Protein AF-A0A9I9EH49-F1 (afdb_monomer)

pLDDT: mean 71.3, std 21.9, range [28.53, 97.5]

Structure (mmCIF, N/CA/C/O backbone):
data_AF-A0A9I9EH49-F1
#
_entry.id   AF-A0A9I9EH49-F1
#
loop_
_atom_site.group_PDB
_atom_site.id
_atom_site.type_sym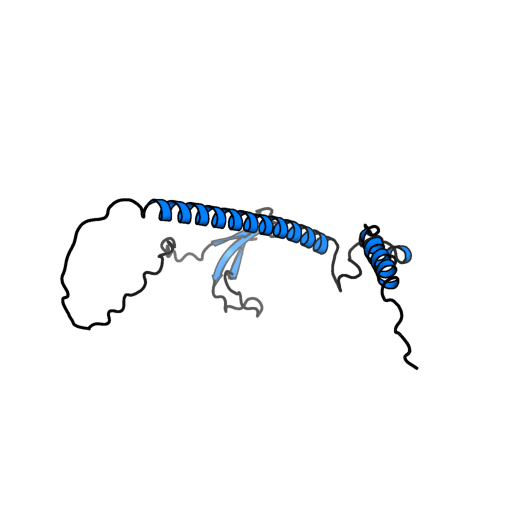bol
_atom_site.label_atom_id
_atom_site.label_alt_id
_atom_site.label_comp_id
_atom_site.label_asym_id
_atom_site.label_entity_id
_atom_site.label_seq_id
_atom_site.pdbx_PDB_ins_code
_atom_site.Cartn_x
_atom_site.Cartn_y
_atom_site.Cartn_z
_atom_site.occupancy
_atom_site.B_iso_or_equiv
_atom_site.auth_seq_id
_atom_site.auth_comp_id
_atom_site.auth_asym_id
_atom_site.auth_atom_id
_atom_site.pdbx_PDB_model_num
ATOM 1 N N . MET A 1 1 ? 16.191 67.786 21.081 1.00 45.12 1 MET A N 1
ATOM 2 C CA . MET A 1 1 ? 14.772 67.730 20.666 1.00 45.12 1 MET A CA 1
ATOM 3 C C . MET A 1 1 ? 14.429 66.271 20.402 1.00 45.12 1 MET A C 1
ATOM 5 O O . MET A 1 1 ? 15.203 65.641 19.691 1.00 45.12 1 MET A O 1
ATOM 9 N N . PRO A 1 2 ? 13.378 65.705 21.014 1.00 43.97 2 PRO A N 1
ATOM 10 C CA . PRO A 1 2 ? 13.025 64.303 20.822 1.00 43.97 2 PRO A CA 1
ATOM 11 C C . PRO A 1 2 ? 12.240 64.148 19.512 1.00 43.97 2 PRO A C 1
ATOM 13 O O . PRO A 1 2 ? 11.240 64.834 19.313 1.00 43.97 2 PRO A O 1
ATOM 16 N N . LEU A 1 3 ? 12.697 63.276 18.609 1.00 48.72 3 LEU A N 1
ATOM 17 C CA . LEU A 1 3 ? 11.922 62.866 17.435 1.00 48.72 3 LEU A CA 1
ATOM 18 C C . LEU A 1 3 ? 11.067 61.655 17.817 1.00 48.72 3 LEU A C 1
ATOM 20 O O . LEU A 1 3 ? 11.583 60.599 18.176 1.00 48.72 3 LEU A O 1
ATOM 24 N N . HIS A 1 4 ? 9.755 61.851 17.778 1.00 56.28 4 HIS A N 1
ATOM 25 C CA . HIS A 1 4 ? 8.736 60.843 18.043 1.00 56.28 4 HIS A CA 1
ATOM 26 C C . HIS A 1 4 ? 8.703 59.807 16.899 1.00 56.28 4 HIS A C 1
ATOM 28 O O . HIS A 1 4 ? 8.757 60.217 15.736 1.00 56.28 4 HIS A O 1
ATOM 34 N N . PRO A 1 5 ? 8.591 58.492 17.166 1.00 54.59 5 PRO A N 1
ATOM 35 C CA . PRO A 1 5 ? 8.394 57.510 16.102 1.00 54.59 5 PRO A CA 1
ATOM 36 C C . PRO A 1 5 ? 6.966 57.605 15.515 1.00 54.59 5 PRO A C 1
ATOM 38 O O . PRO A 1 5 ? 6.038 58.002 16.235 1.00 54.59 5 PRO A O 1
ATOM 41 N N . PRO A 1 6 ? 6.779 57.277 14.219 1.00 59.81 6 PRO A N 1
ATOM 42 C CA . PRO A 1 6 ? 5.497 57.397 13.524 1.00 59.81 6 PRO A CA 1
ATOM 43 C C . PRO A 1 6 ? 4.496 56.294 13.933 1.00 59.81 6 PRO A C 1
ATOM 45 O O . PRO A 1 6 ? 4.901 55.244 14.437 1.00 59.81 6 PRO A O 1
ATOM 48 N N . PRO A 1 7 ? 3.180 56.519 13.734 1.00 54.34 7 PRO A N 1
ATOM 49 C CA . PRO A 1 7 ? 2.128 55.629 14.213 1.00 54.34 7 PRO A CA 1
ATOM 50 C C . PRO A 1 7 ? 2.008 54.366 13.347 1.00 54.34 7 PRO A C 1
ATOM 52 O O . PRO A 1 7 ? 1.740 54.422 12.152 1.00 54.34 7 PRO A O 1
ATOM 55 N N . ILE A 1 8 ? 2.135 53.212 13.998 1.00 53.69 8 ILE A N 1
ATOM 56 C CA . ILE A 1 8 ? 2.223 51.855 13.423 1.00 53.69 8 ILE A CA 1
ATOM 57 C C . ILE A 1 8 ? 0.867 51.293 12.941 1.00 53.69 8 ILE A C 1
ATOM 59 O O . ILE A 1 8 ? 0.703 50.087 12.788 1.00 53.69 8 ILE A O 1
ATOM 63 N N . HIS A 1 9 ? -0.145 52.141 12.745 1.00 52.34 9 HIS A N 1
ATOM 64 C CA . HIS A 1 9 ? -1.536 51.683 12.644 1.00 52.34 9 HIS A CA 1
ATOM 65 C C . HIS A 1 9 ? -2.101 51.628 11.215 1.00 52.34 9 HIS A C 1
ATOM 67 O O . HIS A 1 9 ? -3.176 51.068 11.021 1.00 52.34 9 HIS A O 1
ATOM 73 N N . HIS A 1 10 ? -1.395 52.177 10.218 1.00 50.44 10 HIS A N 1
ATOM 74 C CA . HIS A 1 10 ? -1.854 52.179 8.819 1.00 50.44 10 HIS A CA 1
ATOM 75 C C . HIS A 1 10 ? -1.265 51.020 7.992 1.00 50.44 10 HIS A C 1
ATOM 77 O O . HIS A 1 10 ? -1.939 50.471 7.121 1.00 50.44 10 HIS A O 1
ATOM 83 N N . ASP A 1 11 ? -0.045 50.577 8.314 1.00 47.28 11 ASP A N 1
ATOM 84 C CA . ASP A 1 11 ? 0.619 49.476 7.600 1.00 47.28 11 ASP A CA 1
ATOM 85 C C . ASP A 1 11 ? -0.018 48.111 7.892 1.00 47.28 11 ASP A C 1
ATOM 87 O O . ASP A 1 11 ? 0.024 47.209 7.055 1.00 47.28 11 ASP A O 1
ATOM 91 N N . PHE A 1 12 ? -0.669 47.967 9.051 1.00 47.59 12 PHE A N 1
ATOM 92 C CA . PHE A 1 12 ? -1.343 46.724 9.422 1.00 47.59 12 PHE A CA 1
ATOM 93 C C . PHE A 1 12 ? -2.581 46.459 8.554 1.00 47.59 12 PHE A C 1
ATOM 95 O O . PHE A 1 12 ? -2.840 45.315 8.189 1.00 47.59 12 PHE A O 1
ATOM 102 N N . CYS A 1 13 ? -3.309 47.509 8.157 1.00 46.97 13 CYS A N 1
ATOM 103 C CA . CYS A 1 13 ? -4.463 47.368 7.268 1.00 46.97 13 CYS A CA 1
ATOM 104 C C . CYS A 1 13 ? -4.034 47.014 5.839 1.00 46.97 13 CYS A C 1
ATOM 106 O O . CYS A 1 13 ? -4.604 46.102 5.253 1.00 46.97 13 CYS A O 1
ATOM 108 N N . ILE A 1 14 ? -2.973 47.639 5.308 1.00 46.84 14 ILE A N 1
ATOM 109 C CA . ILE A 1 14 ? -2.453 47.302 3.969 1.00 46.84 14 ILE A CA 1
ATOM 110 C C . ILE A 1 14 ? -1.912 45.865 3.933 1.00 46.84 14 ILE A C 1
ATOM 112 O O . ILE A 1 14 ? -2.064 45.167 2.929 1.00 46.84 14 ILE A O 1
ATOM 116 N N . LEU A 1 15 ? -1.304 45.390 5.027 1.00 47.56 15 LEU A N 1
ATOM 117 C CA . LEU A 1 15 ? -0.842 44.008 5.120 1.00 47.56 15 LEU A CA 1
ATOM 118 C C . LEU A 1 15 ? -2.009 43.020 5.248 1.00 47.56 15 LEU A C 1
ATOM 120 O O . LEU A 1 15 ? -1.977 41.977 4.600 1.00 47.56 15 LEU A O 1
ATOM 124 N N . ASN A 1 16 ? -3.051 43.355 6.011 1.00 45.16 16 ASN A N 1
ATOM 125 C CA . ASN A 1 16 ? -4.236 42.507 6.135 1.00 45.16 16 ASN A CA 1
ATOM 126 C C . ASN A 1 16 ? -5.045 42.434 4.837 1.00 45.16 16 ASN A C 1
ATOM 128 O O . ASN A 1 16 ? -5.441 41.336 4.462 1.00 45.16 16 ASN A O 1
ATOM 132 N N . ASP A 1 17 ? -5.197 43.533 4.095 1.00 41.97 17 ASP A N 1
ATOM 133 C CA . ASP A 1 17 ? -5.848 43.503 2.780 1.00 41.97 17 ASP A CA 1
ATOM 134 C C . ASP A 1 17 ? -5.038 42.659 1.787 1.00 41.97 17 ASP A C 1
ATOM 136 O O . ASP A 1 17 ? -5.595 41.902 1.000 1.00 41.97 17 ASP A O 1
ATOM 140 N N . ARG A 1 18 ? -3.702 42.688 1.869 1.00 43.78 18 ARG A N 1
ATOM 141 C CA . ARG A 1 18 ? -2.823 41.860 1.029 1.00 43.78 18 ARG A CA 1
ATOM 142 C C . ARG A 1 18 ? -2.814 40.377 1.436 1.00 43.78 18 ARG A C 1
ATOM 144 O O . ARG A 1 18 ? -2.578 39.523 0.583 1.00 43.78 18 ARG A O 1
ATOM 151 N N . ILE A 1 19 ? -3.079 40.065 2.706 1.00 46.19 19 ILE A N 1
ATOM 152 C CA . ILE A 1 19 ? -3.196 38.692 3.227 1.00 46.19 19 ILE A CA 1
ATOM 153 C C . ILE A 1 19 ? -4.588 38.108 2.936 1.00 46.19 19 ILE A C 1
ATOM 155 O O . ILE A 1 19 ? -4.682 36.943 2.550 1.00 46.19 19 ILE A O 1
ATOM 159 N N . GLU A 1 20 ? -5.653 38.906 3.025 1.00 42.06 20 GLU A N 1
ATOM 160 C CA . GLU A 1 20 ? -7.028 38.460 2.764 1.00 42.06 20 GLU A CA 1
ATOM 161 C C . GLU A 1 20 ? -7.372 38.441 1.264 1.00 42.06 20 GLU A C 1
ATOM 163 O O . GLU A 1 20 ? -8.038 37.512 0.803 1.00 42.06 20 GLU A O 1
ATOM 168 N N . GLN A 1 21 ? -6.798 39.333 0.444 1.00 38.34 21 GLN A N 1
ATOM 169 C CA . GLN A 1 21 ? -6.888 39.221 -1.021 1.00 38.34 21 GLN A CA 1
ATOM 170 C C . GLN A 1 21 ? -6.206 37.938 -1.537 1.00 38.34 21 GLN A C 1
ATOM 172 O O . GLN A 1 21 ? -6.605 37.392 -2.566 1.00 38.34 21 GLN A O 1
ATOM 177 N N . ASN A 1 22 ? -5.217 37.412 -0.801 1.00 40.72 22 ASN A N 1
ATOM 178 C CA . ASN A 1 22 ? -4.547 36.152 -1.128 1.00 40.72 22 ASN A CA 1
ATOM 179 C C . ASN A 1 22 ? -5.329 34.907 -0.664 1.00 40.72 22 ASN A C 1
ATOM 181 O O . ASN A 1 22 ? -5.021 33.796 -1.090 1.00 40.72 22 ASN A O 1
ATOM 185 N N . ARG A 1 23 ? -6.353 35.071 0.187 1.00 46.66 23 ARG A N 1
ATOM 186 C CA . ARG A 1 23 ? -7.262 33.984 0.588 1.00 46.66 23 ARG A CA 1
ATOM 187 C C . ARG A 1 23 ? -8.507 33.874 -0.288 1.00 46.66 23 ARG A C 1
ATOM 189 O O . ARG A 1 23 ? -9.109 32.805 -0.325 1.00 46.66 23 ARG A O 1
ATOM 196 N N . VAL A 1 24 ? -8.873 34.929 -1.021 1.00 41.62 24 VAL A N 1
ATOM 197 C CA . VAL A 1 24 ? -10.154 34.991 -1.755 1.00 41.62 24 VAL A CA 1
ATOM 198 C C . VAL A 1 24 ? -10.013 34.855 -3.282 1.00 41.62 24 VAL A C 1
ATOM 200 O O . VAL A 1 24 ? -11.013 34.715 -3.980 1.00 41.62 24 VAL A O 1
ATOM 203 N N . ALA A 1 25 ? -8.800 34.767 -3.836 1.00 45.16 25 ALA A N 1
ATOM 204 C CA . ALA A 1 25 ? -8.625 34.497 -5.267 1.00 45.16 25 ALA A CA 1
ATOM 205 C C . ALA A 1 25 ? -7.431 33.586 -5.573 1.00 45.16 25 ALA A C 1
ATOM 207 O O . ALA A 1 25 ? -6.446 33.998 -6.180 1.00 45.16 25 ALA A O 1
ATOM 208 N N . SER A 1 26 ? -7.532 32.309 -5.213 1.00 45.66 26 SER A N 1
ATOM 209 C CA . SER A 1 26 ? -6.886 31.275 -6.023 1.00 45.66 26 SER A CA 1
ATOM 210 C C . SER A 1 26 ? -7.465 29.901 -5.737 1.00 45.66 26 SER A C 1
ATOM 212 O O . SER A 1 26 ? -6.836 29.026 -5.156 1.00 45.66 26 SER A O 1
ATOM 214 N N . SER A 1 27 ? -8.637 29.656 -6.311 1.00 48.25 27 SER A N 1
ATOM 215 C CA . SER A 1 27 ? -8.864 28.377 -6.981 1.00 48.25 27 SER A CA 1
ATOM 216 C C . SER A 1 27 ? -7.995 28.285 -8.251 1.00 48.25 27 SER A C 1
ATOM 218 O O . SER A 1 27 ? -8.500 27.903 -9.305 1.00 48.25 27 SER A O 1
ATOM 220 N N . SER A 1 28 ? -6.716 28.689 -8.202 1.00 52.47 28 SER A N 1
ATOM 221 C CA . SER A 1 28 ? -5.783 28.406 -9.285 1.00 52.47 28 SER A CA 1
ATOM 222 C C . SER A 1 28 ? -5.489 26.926 -9.157 1.00 52.47 28 SER A C 1
ATOM 224 O O . SER A 1 28 ? -4.649 26.475 -8.381 1.00 52.47 28 SER A O 1
ATOM 226 N N . SER A 1 29 ? -6.295 26.121 -9.849 1.00 56.94 29 SER A N 1
ATOM 227 C CA . SER A 1 29 ? -5.935 24.731 -10.061 1.00 56.94 29 SER A CA 1
ATOM 228 C C . SER A 1 29 ? -4.488 24.737 -10.548 1.00 56.94 29 SER A C 1
ATOM 230 O O . SER A 1 29 ? -4.170 25.549 -11.407 1.00 56.94 29 SER A O 1
ATOM 232 N N . ILE A 1 30 ? -3.613 23.891 -10.001 1.00 61.44 30 ILE A N 1
ATOM 233 C CA . ILE A 1 30 ? -2.176 23.866 -10.349 1.00 61.44 30 ILE A CA 1
ATOM 234 C C . ILE A 1 30 ? -1.929 23.796 -11.876 1.00 61.44 30 ILE A C 1
ATOM 236 O O . ILE A 1 30 ? -0.869 24.169 -12.362 1.00 61.44 30 ILE A O 1
ATOM 240 N N . ILE A 1 31 ? -2.935 23.365 -12.637 1.00 63.41 31 ILE A N 1
ATOM 241 C CA . ILE A 1 31 ? -2.981 23.356 -14.104 1.00 63.41 31 ILE A CA 1
ATOM 242 C C . ILE A 1 31 ? -3.185 24.739 -14.774 1.00 63.41 31 ILE A C 1
ATOM 244 O O . ILE A 1 31 ? -3.092 24.821 -15.993 1.00 63.41 31 ILE A O 1
ATOM 248 N N . ASP A 1 32 ? -3.476 25.804 -14.022 1.00 68.94 32 ASP A N 1
ATOM 249 C CA . ASP A 1 32 ? -3.753 27.178 -14.490 1.00 68.94 32 ASP A CA 1
ATOM 250 C C . ASP A 1 32 ? -2.855 28.199 -13.767 1.00 68.94 32 ASP A C 1
ATOM 252 O O . ASP A 1 32 ? -3.272 29.279 -13.344 1.00 68.94 32 ASP A O 1
ATOM 256 N N . ASP A 1 33 ? -1.594 27.825 -13.552 1.00 78.25 33 ASP A N 1
ATOM 257 C CA . ASP A 1 33 ? -0.586 28.757 -13.065 1.00 78.25 33 ASP A CA 1
ATOM 258 C C . ASP A 1 33 ? -0.055 29.645 -14.206 1.00 78.25 33 ASP A C 1
ATOM 260 O O . ASP A 1 33 ? -0.222 29.377 -15.402 1.00 78.25 33 ASP A O 1
ATOM 264 N N . ALA A 1 34 ? 0.612 30.744 -13.844 1.00 78.44 34 ALA A N 1
ATOM 265 C CA . ALA A 1 34 ? 1.167 31.684 -14.820 1.00 78.44 34 ALA A CA 1
ATOM 266 C C . ALA A 1 34 ? 2.121 31.008 -15.825 1.00 78.44 34 ALA A C 1
ATOM 268 O O . ALA A 1 34 ? 2.249 31.465 -16.961 1.00 78.44 34 ALA A O 1
ATOM 269 N N . ILE A 1 35 ? 2.759 29.903 -15.424 1.00 71.38 35 ILE A N 1
ATOM 270 C CA . ILE A 1 35 ? 3.652 29.107 -16.266 1.00 71.38 35 ILE A CA 1
ATOM 271 C C . ILE A 1 35 ? 2.847 28.272 -17.277 1.00 71.38 35 ILE A C 1
ATOM 273 O O . ILE A 1 35 ? 3.210 28.229 -18.453 1.00 71.38 35 ILE A O 1
ATOM 277 N N . SER A 1 36 ? 1.724 27.676 -16.873 1.00 75.50 36 SER A N 1
ATOM 278 C CA . SER A 1 36 ? 0.820 26.896 -17.731 1.00 75.50 36 SER A CA 1
ATOM 279 C C . SER A 1 36 ? 0.170 27.753 -18.816 1.00 75.50 36 SER A C 1
ATOM 281 O O . SER A 1 36 ? -0.034 27.279 -19.932 1.00 75.50 36 SER A O 1
ATOM 283 N N . ARG A 1 37 ? -0.056 29.047 -18.555 1.00 78.38 37 ARG A N 1
ATOM 284 C CA . ARG A 1 37 ? -0.533 30.004 -19.572 1.00 78.38 37 ARG A CA 1
ATOM 285 C C . ARG A 1 37 ? 0.470 30.267 -20.699 1.00 78.38 37 ARG A C 1
ATOM 287 O O . ARG A 1 37 ? 0.057 30.644 -21.791 1.00 78.38 37 ARG A O 1
ATOM 294 N N . VAL A 1 38 ? 1.767 30.100 -20.435 1.00 77.12 38 VAL A N 1
ATOM 295 C CA . VAL A 1 38 ? 2.850 30.366 -21.398 1.00 77.12 38 VAL A CA 1
ATOM 296 C C . VAL A 1 38 ? 3.316 29.084 -22.086 1.00 77.12 38 VAL A C 1
ATOM 298 O O . VAL A 1 38 ? 3.544 29.085 -23.292 1.00 77.12 38 VAL A O 1
ATOM 301 N N . LEU A 1 39 ? 3.461 27.993 -21.329 1.00 74.56 39 LEU A N 1
ATOM 302 C CA . LEU A 1 39 ? 4.027 26.727 -21.812 1.00 74.56 39 LEU A CA 1
ATOM 303 C C . LEU A 1 39 ? 2.972 25.677 -22.175 1.00 74.56 39 LEU A C 1
ATOM 305 O O . LEU A 1 39 ? 3.313 24.630 -22.721 1.00 74.56 39 LEU A O 1
ATOM 309 N N . GLY A 1 40 ? 1.703 25.948 -21.877 1.00 70.12 40 GLY A N 1
ATOM 310 C CA . GLY A 1 40 ? 0.612 25.002 -22.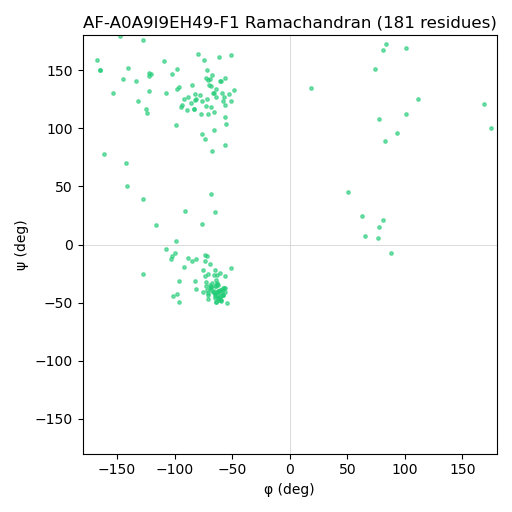044 1.00 70.12 40 GLY A CA 1
ATOM 311 C C . GLY A 1 40 ? 0.497 23.992 -20.892 1.00 70.12 40 GLY A C 1
ATOM 312 O O . GLY A 1 40 ? 1.398 23.870 -20.047 1.00 70.12 40 GLY A O 1
ATOM 313 N N . PRO A 1 41 ? -0.635 23.266 -20.846 1.00 69.38 41 PRO A N 1
ATOM 314 C CA . PRO A 1 41 ? -0.928 22.301 -19.794 1.00 69.38 41 PRO A CA 1
ATOM 315 C C . PRO A 1 41 ? 0.035 21.112 -19.857 1.00 69.38 41 PRO A C 1
ATOM 317 O O . PRO A 1 41 ? 0.234 20.507 -20.911 1.00 69.38 41 PRO A O 1
ATOM 320 N N . ASP A 1 42 ? 0.623 20.763 -18.714 1.00 67.19 42 ASP A N 1
ATOM 321 C CA . ASP A 1 42 ? 1.523 19.616 -18.595 1.00 67.19 42 ASP A CA 1
ATOM 322 C C . ASP A 1 42 ? 0.691 18.337 -18.396 1.00 67.19 42 ASP A C 1
ATOM 324 O O . ASP A 1 42 ? -0.055 18.213 -17.424 1.00 67.19 42 ASP A O 1
ATOM 328 N N . GLN A 1 43 ? 0.755 17.393 -19.339 1.00 69.38 43 GLN A N 1
ATOM 329 C CA . GLN A 1 43 ? -0.163 16.242 -19.350 1.00 69.38 43 GLN A CA 1
ATOM 330 C C . GLN A 1 43 ? 0.169 15.179 -18.297 1.00 69.38 43 GLN A C 1
ATOM 332 O O . GLN A 1 43 ? -0.699 14.391 -17.925 1.00 69.38 43 GLN A O 1
ATOM 337 N N . THR A 1 44 ? 1.410 15.130 -17.812 1.00 67.88 44 THR A N 1
ATOM 338 C CA . THR A 1 44 ? 1.874 14.013 -16.973 1.00 67.88 44 THR A CA 1
ATOM 339 C C . THR A 1 44 ? 2.499 14.440 -15.653 1.00 67.88 44 THR A C 1
ATOM 341 O O . THR A 1 44 ? 2.450 13.661 -14.699 1.00 67.88 44 THR A O 1
ATOM 344 N N . TYR A 1 45 ? 3.047 15.653 -15.555 1.00 76.88 45 TYR A N 1
ATOM 345 C CA . TYR A 1 45 ? 3.808 16.102 -14.388 1.00 76.88 45 TYR A CA 1
ATOM 346 C C . TYR A 1 45 ? 3.228 17.363 -13.755 1.00 76.88 45 TYR A C 1
ATOM 348 O O . TYR A 1 45 ? 2.658 18.218 -14.420 1.00 76.88 45 TYR A O 1
ATOM 356 N N . VAL A 1 46 ? 3.377 17.466 -12.438 1.00 74.62 46 VAL A N 1
ATOM 357 C CA . VAL A 1 46 ? 2.893 18.591 -11.641 1.00 74.62 46 VAL A CA 1
ATOM 358 C C . VAL A 1 46 ? 4.064 19.534 -11.403 1.00 74.62 46 VAL A C 1
ATOM 360 O O . VAL A 1 46 ? 4.941 19.253 -10.581 1.00 74.62 46 VAL A O 1
ATOM 363 N N . ARG A 1 47 ? 4.107 20.644 -12.150 1.00 74.75 47 ARG A N 1
ATOM 364 C CA . ARG A 1 47 ? 5.138 21.673 -11.961 1.00 74.75 47 ARG A CA 1
ATOM 365 C C . ARG A 1 47 ? 5.046 22.232 -10.532 1.00 74.75 47 ARG A C 1
ATOM 367 O O . ARG A 1 47 ? 3.960 22.392 -9.988 1.00 74.75 47 ARG A O 1
ATOM 374 N N . GLY A 1 48 ? 6.197 22.488 -9.907 1.00 74.25 48 GLY A N 1
ATOM 375 C CA . GLY A 1 48 ? 6.276 23.083 -8.564 1.00 74.25 48 GLY A CA 1
ATOM 376 C C . GLY A 1 48 ? 6.238 22.110 -7.376 1.00 74.25 48 GLY A C 1
ATOM 377 O O . GLY A 1 48 ? 6.513 22.542 -6.262 1.00 74.25 48 GLY A O 1
ATOM 378 N N . LEU A 1 49 ? 5.987 20.808 -7.582 1.00 74.62 49 LEU A N 1
ATOM 379 C CA . LEU A 1 49 ? 5.980 19.800 -6.501 1.00 74.62 49 LEU A CA 1
ATOM 380 C C . LEU A 1 49 ? 7.277 18.971 -6.377 1.00 74.62 49 LEU A C 1
ATOM 382 O O . LEU A 1 49 ? 7.359 18.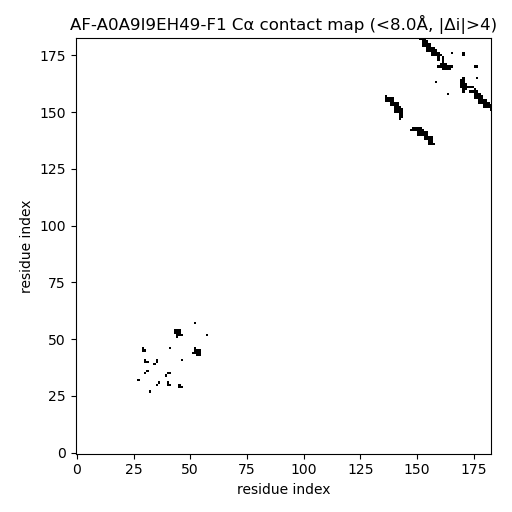073 -5.542 1.00 74.62 49 LEU A O 1
ATOM 386 N N . GLY A 1 50 ? 8.297 19.269 -7.186 1.00 75.88 50 GLY A N 1
ATOM 387 C CA . GLY A 1 50 ? 9.551 18.510 -7.256 1.00 75.88 50 GLY A CA 1
ATOM 388 C C . GLY A 1 50 ? 9.622 17.563 -8.460 1.00 75.88 50 GLY A C 1
ATOM 389 O O . GLY A 1 50 ? 8.648 17.356 -9.185 1.00 75.88 50 GLY A O 1
ATOM 390 N N . PHE A 1 51 ? 10.810 17.017 -8.723 1.00 77.38 51 PHE A N 1
ATOM 391 C CA . PHE A 1 51 ? 11.077 16.217 -9.923 1.00 77.38 51 PHE A CA 1
ATOM 392 C C . PHE A 1 51 ? 10.272 14.901 -9.918 1.00 77.38 51 PHE A C 1
ATOM 394 O O . PHE A 1 51 ? 10.290 14.159 -8.938 1.00 77.38 51 PHE A O 1
ATOM 401 N N . GLY A 1 52 ? 9.576 14.583 -11.018 1.00 74.56 52 GLY A N 1
ATOM 402 C CA . GLY A 1 52 ? 8.888 13.291 -11.197 1.00 74.56 52 GLY A CA 1
ATOM 403 C C . GLY A 1 52 ? 7.554 13.117 -10.449 1.00 74.56 52 GLY A C 1
ATOM 404 O O . GLY A 1 52 ? 7.058 11.987 -10.319 1.00 74.56 52 GLY A O 1
ATOM 405 N N . VAL A 1 53 ? 6.957 14.206 -9.952 1.00 79.81 53 VAL A N 1
ATOM 406 C CA . VAL A 1 53 ? 5.611 14.183 -9.359 1.00 79.81 53 VAL A CA 1
ATOM 407 C C . VAL A 1 53 ? 4.557 14.253 -10.462 1.00 79.81 53 VAL A C 1
ATOM 409 O O . VAL A 1 53 ? 4.567 15.166 -11.280 1.00 79.81 53 VAL A O 1
ATOM 412 N N . THR A 1 54 ? 3.645 13.281 -10.485 1.00 83.06 54 THR A N 1
ATOM 413 C CA . THR A 1 54 ? 2.563 13.178 -11.475 1.00 83.06 54 THR A CA 1
ATOM 414 C C . THR A 1 54 ? 1.205 13.482 -10.846 1.00 83.06 54 THR A C 1
ATOM 416 O O . THR A 1 54 ? 1.021 13.332 -9.636 1.00 83.06 54 THR A O 1
ATOM 419 N N . LEU A 1 55 ? 0.222 13.865 -11.667 1.00 76.44 55 LEU A N 1
ATOM 420 C CA . LEU A 1 55 ? -1.138 14.191 -11.208 1.00 76.44 55 LEU A CA 1
ATOM 421 C C . LEU A 1 55 ? -1.795 13.033 -10.437 1.00 76.44 55 LEU A C 1
ATOM 423 O O . LEU A 1 55 ? -2.454 13.254 -9.423 1.00 76.44 55 LEU A O 1
ATOM 427 N N . SER A 1 56 ? -1.561 11.789 -10.869 1.00 81.00 56 SER A N 1
ATOM 428 C CA . SER A 1 56 ? -2.071 10.585 -10.197 1.00 81.00 56 SER A CA 1
ATOM 429 C C . SER A 1 56 ? -1.522 10.432 -8.770 1.00 81.00 56 SER A C 1
ATOM 431 O O . SER A 1 56 ? -2.278 10.122 -7.842 1.00 81.00 56 SER A O 1
ATOM 433 N N . LYS A 1 57 ? -0.230 10.731 -8.559 1.00 84.00 57 LYS A N 1
ATOM 434 C CA . LYS A 1 57 ? 0.386 10.720 -7.222 1.00 84.00 57 LYS A CA 1
ATOM 435 C C . LYS A 1 57 ? -0.229 11.790 -6.319 1.00 84.00 57 LYS A C 1
ATOM 437 O O . LYS A 1 57 ? -0.545 11.498 -5.169 1.00 84.00 57 LYS A O 1
ATOM 442 N N . VAL A 1 58 ? -0.464 12.993 -6.849 1.00 80.69 58 VAL A N 1
ATOM 443 C CA . VAL A 1 58 ? -1.104 14.093 -6.105 1.00 80.69 58 VAL A CA 1
ATOM 444 C C . VAL A 1 58 ? -2.548 13.754 -5.741 1.00 80.69 58 VAL A C 1
ATOM 446 O O . VAL A 1 58 ? -2.930 13.894 -4.586 1.00 80.69 58 VAL A O 1
ATOM 449 N N . SER A 1 59 ? -3.336 13.234 -6.685 1.00 78.19 59 SER A N 1
ATOM 450 C CA . SER A 1 59 ? -4.720 12.809 -6.433 1.00 78.19 59 SER A CA 1
ATOM 451 C C . SER A 1 59 ? -4.798 11.729 -5.349 1.00 78.19 59 SER A C 1
ATOM 453 O O . SER A 1 59 ? -5.603 11.824 -4.421 1.00 78.19 59 SER A O 1
ATOM 455 N N . THR A 1 60 ? -3.892 10.748 -5.406 1.00 78.38 60 THR A N 1
ATOM 456 C CA . THR A 1 60 ? -3.773 9.704 -4.381 1.00 78.38 60 THR A CA 1
ATOM 457 C C . THR A 1 60 ? -3.409 10.288 -3.014 1.00 78.38 60 THR A C 1
ATOM 459 O O . THR A 1 60 ? -3.953 9.841 -2.005 1.00 78.38 60 THR A O 1
ATOM 462 N N . SER A 1 61 ? -2.511 11.278 -2.965 1.00 82.19 61 SER A N 1
ATOM 463 C CA . SER A 1 61 ? -2.140 11.971 -1.724 1.00 82.19 61 SER A CA 1
ATOM 464 C C . SER A 1 61 ? -3.325 12.733 -1.138 1.00 82.19 61 SER A C 1
ATOM 466 O O . SER A 1 61 ? -3.685 12.495 0.006 1.00 82.19 61 SER A O 1
ATOM 468 N N . ILE A 1 62 ? -4.021 13.534 -1.952 1.00 81.12 62 ILE A N 1
ATOM 469 C CA . ILE A 1 62 ? -5.217 14.282 -1.536 1.00 81.12 62 ILE A CA 1
ATOM 470 C C . ILE A 1 62 ? -6.283 13.339 -0.963 1.00 81.12 62 ILE A C 1
ATOM 472 O O . ILE A 1 62 ? -6.946 13.661 0.021 1.00 81.12 62 ILE A O 1
ATOM 476 N N . GLN A 1 63 ? -6.477 12.166 -1.573 1.00 82.50 63 GLN A N 1
ATOM 477 C CA . GLN A 1 63 ? -7.433 11.186 -1.064 1.00 82.50 63 GLN A CA 1
ATOM 478 C C . GLN A 1 63 ? -7.004 10.612 0.292 1.00 82.50 63 GLN A C 1
ATOM 480 O O . GLN A 1 63 ? -7.848 10.454 1.174 1.00 82.50 63 GLN A O 1
ATOM 485 N N . LYS A 1 64 ? -5.710 10.322 0.474 1.00 84.44 64 LYS A N 1
ATOM 486 C CA . LYS A 1 64 ? -5.161 9.886 1.764 1.00 84.44 64 LYS A CA 1
ATOM 487 C C . LYS A 1 64 ? -5.351 10.960 2.833 1.00 84.44 64 LYS A C 1
ATOM 489 O O . LYS A 1 64 ? -5.870 10.640 3.899 1.00 84.44 64 LYS A O 1
ATOM 494 N N . ASP A 1 65 ? -5.054 12.216 2.519 1.00 86.06 65 ASP A N 1
ATOM 495 C CA . ASP A 1 65 ? -5.210 13.339 3.448 1.00 86.06 65 ASP A CA 1
ATOM 496 C C . ASP A 1 65 ? -6.664 13.462 3.931 1.00 86.06 65 ASP A C 1
ATOM 498 O O . ASP A 1 65 ? -6.912 13.533 5.131 1.00 86.06 65 ASP A O 1
ATOM 502 N N . LYS A 1 66 ? -7.653 13.335 3.031 1.00 89.44 66 LYS A N 1
ATOM 503 C CA . LYS A 1 66 ? -9.083 13.311 3.409 1.00 89.44 66 LYS A CA 1
ATOM 504 C C . LYS A 1 66 ? -9.418 12.193 4.398 1.00 89.44 66 LYS A C 1
ATOM 506 O O . LYS A 1 66 ? -10.184 12.404 5.339 1.00 89.44 66 LYS A O 1
ATOM 511 N N . THR A 1 67 ? -8.884 10.991 4.173 1.00 91.00 67 THR A N 1
ATOM 512 C CA . THR A 1 67 ? -9.127 9.858 5.078 1.00 91.00 67 THR A CA 1
ATOM 513 C C . THR A 1 67 ? -8.464 10.062 6.436 1.00 91.00 67 THR A C 1
ATOM 515 O O . THR A 1 67 ? -9.070 9.730 7.452 1.00 91.00 67 THR A O 1
ATOM 518 N N . ILE A 1 68 ? -7.274 10.666 6.460 1.00 94.56 68 ILE A N 1
ATOM 519 C CA . ILE A 1 68 ? -6.548 11.004 7.685 1.00 94.56 68 ILE A CA 1
ATOM 520 C C . ILE A 1 68 ? -7.348 12.031 8.492 1.00 94.56 68 ILE A C 1
ATOM 522 O O . ILE A 1 68 ? -7.673 11.752 9.641 1.00 94.56 68 ILE A O 1
ATOM 526 N N . THR A 1 69 ? -7.814 13.118 7.870 1.00 90.69 69 THR A N 1
ATOM 527 C CA . THR A 1 69 ? -8.659 14.123 8.541 1.00 90.69 69 THR A CA 1
ATOM 528 C C . THR A 1 69 ? -9.948 13.521 9.115 1.00 90.69 69 THR A C 1
ATOM 530 O O . THR A 1 69 ? -10.397 13.894 10.199 1.00 90.69 69 THR A O 1
ATOM 533 N N . SER A 1 70 ? -10.565 12.557 8.419 1.00 92.44 70 SER A N 1
ATOM 534 C CA . SER A 1 70 ? -11.750 11.863 8.941 1.00 92.44 70 SER A CA 1
ATOM 535 C C . SER A 1 70 ? -11.437 10.971 10.146 1.00 92.44 70 SER A C 1
ATOM 537 O O . SER A 1 70 ? -12.288 10.835 11.028 1.00 92.44 70 SER A O 1
ATOM 539 N N . LEU A 1 71 ? -10.272 10.319 10.164 1.00 93.81 71 LEU A N 1
ATOM 540 C CA . LEU A 1 71 ? -9.837 9.482 11.282 1.00 93.81 71 LEU A CA 1
ATOM 541 C C . LEU A 1 71 ? -9.475 10.331 12.500 1.00 93.81 71 LEU A C 1
ATOM 543 O O . LEU A 1 71 ? -9.922 10.011 13.597 1.00 93.81 71 LEU A O 1
ATOM 547 N N . GLU A 1 72 ? -8.750 11.431 12.299 1.00 93.75 72 GLU A N 1
ATOM 548 C CA . GLU A 1 72 ? -8.404 12.398 13.347 1.00 93.75 72 GLU A CA 1
ATOM 549 C C . GLU A 1 72 ? -9.662 12.901 14.061 1.00 93.75 72 GLU A C 1
ATOM 551 O O . GLU A 1 72 ? -9.792 12.733 15.271 1.00 93.75 72 GLU A O 1
ATOM 556 N N . LYS A 1 73 ? -10.672 13.350 13.301 1.00 95.81 73 LYS A N 1
ATOM 557 C CA . LYS A 1 73 ? -11.963 13.773 13.865 1.00 95.81 73 LYS A CA 1
ATOM 558 C C . LYS A 1 73 ? -12.640 12.679 14.702 1.00 95.81 73 LYS A C 1
ATOM 560 O O . LYS A 1 73 ? -13.281 12.969 15.710 1.00 95.81 73 LYS A O 1
ATOM 565 N N . LYS A 1 74 ? -12.544 11.411 14.285 1.00 96.69 74 LYS A N 1
ATOM 566 C CA . LYS A 1 74 ? -13.127 10.290 15.039 1.00 96.69 74 LYS A CA 1
ATOM 567 C C . LYS A 1 74 ? -12.375 10.047 16.351 1.00 96.69 74 LYS A C 1
ATOM 569 O O . LYS A 1 74 ? -13.016 9.732 17.350 1.00 96.69 74 LYS A O 1
ATOM 574 N N . CYS A 1 75 ? -11.052 10.196 16.354 1.00 94.31 75 CYS A N 1
ATOM 575 C CA . CYS A 1 75 ? -10.239 10.115 17.565 1.00 94.31 75 CYS A CA 1
ATOM 576 C C . CYS A 1 75 ? -10.557 11.256 18.541 1.00 94.31 75 CYS A C 1
ATOM 578 O O . CYS A 1 75 ? -10.697 10.989 19.733 1.00 94.31 75 CYS A O 1
ATOM 580 N N . ASP A 1 76 ? -10.744 12.484 18.052 1.00 95.69 76 ASP A N 1
ATOM 581 C CA . ASP A 1 76 ? -11.125 13.632 18.889 1.00 95.69 76 ASP A CA 1
ATOM 582 C C . ASP A 1 76 ? -12.490 13.414 19.553 1.00 95.69 76 ASP A C 1
ATOM 584 O O . ASP A 1 76 ? -12.634 13.583 20.764 1.00 95.69 76 ASP A O 1
ATOM 588 N N . ASN A 1 77 ? -13.476 12.947 18.779 1.00 96.19 77 ASN A N 1
ATOM 589 C CA . ASN A 1 77 ? -14.803 12.620 19.302 1.00 96.19 77 ASN A CA 1
ATOM 590 C C . ASN A 1 77 ? -14.737 11.530 20.382 1.00 96.19 77 ASN A C 1
ATOM 592 O O . ASN A 1 77 ? -15.279 11.705 21.466 1.00 96.19 77 ASN A O 1
ATOM 596 N N . LEU A 1 78 ? -14.030 10.425 20.114 1.00 97.25 78 LEU A N 1
ATOM 597 C CA . LEU A 1 78 ? -13.873 9.346 21.095 1.00 97.25 78 LEU A CA 1
ATOM 598 C C . LEU A 1 78 ? -13.137 9.811 22.355 1.00 97.25 78 LEU A C 1
ATOM 600 O O . LEU A 1 78 ? -13.446 9.352 23.451 1.00 97.25 78 LEU A O 1
ATOM 604 N N . THR A 1 79 ? -12.168 10.713 22.210 1.00 96.56 79 THR A N 1
ATOM 605 C CA . THR A 1 79 ? -11.456 11.303 23.350 1.00 96.56 79 THR A CA 1
ATOM 606 C C . THR A 1 79 ? -12.419 12.112 24.220 1.00 96.56 79 THR A C 1
ATOM 608 O O . THR A 1 79 ? -12.426 11.934 25.437 1.00 96.56 79 THR A O 1
ATOM 611 N N . SER A 1 80 ? -13.293 12.912 23.599 1.00 97.31 80 SER A N 1
ATOM 612 C CA . SER A 1 80 ? -14.354 13.648 24.296 1.00 97.31 80 SER A CA 1
ATOM 613 C C . SER A 1 80 ? -15.314 12.714 25.043 1.00 97.31 80 SER A C 1
ATOM 615 O O . SER A 1 80 ? -15.569 12.932 26.226 1.00 97.31 80 SER A O 1
ATOM 617 N N . ASP A 1 81 ? -15.797 11.649 24.393 1.00 97.06 81 ASP A N 1
ATOM 618 C CA . ASP A 1 81 ? -16.714 10.673 25.005 1.00 97.06 81 ASP A CA 1
ATOM 619 C C . ASP A 1 81 ? -16.080 9.990 26.230 1.00 97.06 81 ASP A C 1
ATOM 621 O O . ASP A 1 81 ? -16.727 9.762 27.255 1.00 97.06 81 ASP A O 1
ATOM 625 N N . VAL A 1 82 ? -14.784 9.670 26.145 1.00 97.50 82 VAL A N 1
ATOM 626 C CA . VAL A 1 82 ? -14.031 9.074 27.254 1.00 97.50 82 VAL A CA 1
ATOM 627 C C . VAL A 1 82 ? -13.909 10.046 28.429 1.00 97.50 82 VAL A C 1
ATOM 629 O O . VAL A 1 82 ? -14.022 9.618 29.579 1.00 97.50 82 VAL A O 1
ATOM 632 N N . ASP A 1 83 ? -13.691 11.335 28.181 1.00 96.31 83 ASP A N 1
ATOM 633 C CA . ASP A 1 83 ? -13.588 12.333 29.247 1.00 96.31 83 ASP A CA 1
ATOM 634 C C . ASP A 1 83 ? -14.946 12.645 29.896 1.00 96.31 83 ASP A C 1
ATOM 636 O O . ASP A 1 83 ? -15.022 12.777 31.123 1.00 96.31 83 ASP A O 1
ATOM 640 N N . GLU A 1 84 ? -16.033 12.649 29.120 1.00 96.88 84 GLU A N 1
ATOM 641 C CA . GLU A 1 84 ? -17.396 12.719 29.656 1.00 96.88 84 GLU A CA 1
ATOM 642 C C . GLU A 1 84 ? -17.692 11.512 30.554 1.00 96.88 84 GLU A C 1
ATOM 644 O O . GLU A 1 84 ? -18.123 11.668 31.702 1.00 96.88 84 GLU A O 1
ATOM 649 N N . LEU A 1 85 ? -17.377 10.301 30.085 1.00 96.62 85 LEU A N 1
ATOM 650 C CA . LEU A 1 85 ? -17.597 9.082 30.856 1.00 96.62 85 LEU A CA 1
ATOM 651 C C . LEU A 1 85 ? -16.786 9.077 32.159 1.00 96.62 85 LEU A C 1
ATOM 653 O O . LEU A 1 85 ? -17.314 8.708 33.211 1.00 96.62 85 LEU A O 1
ATOM 657 N N . LYS A 1 86 ? -15.527 9.536 32.132 1.00 94.75 86 LYS A N 1
ATOM 658 C CA . LYS A 1 86 ? -14.718 9.716 33.352 1.00 94.75 86 LYS A CA 1
ATOM 659 C C . LYS A 1 86 ? -15.387 10.674 34.338 1.00 94.75 86 LYS A C 1
ATOM 661 O O . LYS A 1 86 ? -15.363 10.407 35.539 1.00 94.75 86 LYS A O 1
ATOM 666 N N . SER A 1 87 ? -15.988 11.762 33.854 1.00 94.94 87 SER A N 1
ATOM 667 C CA . SER A 1 87 ? -16.701 12.736 34.692 1.00 94.94 87 SER A CA 1
ATOM 668 C C . SER A 1 87 ? -17.939 12.127 35.363 1.00 94.94 87 SER A C 1
ATOM 670 O O . SER A 1 87 ? -18.138 12.284 36.573 1.00 94.94 87 SER A O 1
ATOM 672 N N . VAL A 1 88 ? -18.733 11.357 34.610 1.00 95.50 88 VAL A N 1
ATOM 673 C CA . VAL A 1 88 ? -19.895 10.624 35.144 1.00 95.50 88 VAL A CA 1
ATOM 674 C C . VAL A 1 88 ? -19.455 9.628 36.218 1.00 95.50 88 VAL A C 1
ATOM 676 O O . VAL A 1 88 ? -20.013 9.616 37.315 1.00 95.50 88 VAL A O 1
ATOM 679 N N . VAL A 1 89 ? -18.406 8.843 35.953 1.00 94.31 89 VAL A N 1
ATOM 680 C CA . VAL A 1 89 ? -17.852 7.885 36.924 1.00 94.31 89 VAL A CA 1
ATOM 681 C C . VAL A 1 89 ? -17.353 8.596 38.184 1.00 94.31 89 VAL A C 1
ATOM 683 O O . VAL A 1 89 ? -17.652 8.156 39.293 1.00 94.31 89 VAL A O 1
ATOM 686 N N . ALA A 1 90 ? -16.638 9.715 38.044 1.00 91.81 90 ALA A N 1
ATOM 687 C CA . ALA A 1 90 ? -16.152 10.490 39.182 1.00 91.81 90 ALA A CA 1
ATOM 688 C C . ALA A 1 90 ? -17.294 11.064 40.039 1.00 91.81 90 ALA A C 1
ATOM 690 O O . ALA A 1 90 ? -17.151 11.158 41.256 1.00 91.81 90 ALA A O 1
ATOM 691 N N . SER A 1 91 ? -18.420 11.428 39.424 1.00 89.06 91 SER A N 1
ATOM 692 C CA . SER A 1 91 ? -19.609 11.915 40.133 1.00 89.06 91 SER A CA 1
ATOM 693 C C . SER A 1 91 ? -20.303 10.788 40.906 1.00 89.06 91 SER A C 1
ATOM 695 O O . SER A 1 91 ? -20.533 10.919 42.103 1.00 89.06 91 SER A O 1
ATOM 697 N N . LEU A 1 92 ? -20.505 9.628 40.274 1.00 90.75 92 LEU A N 1
ATOM 698 C CA . LEU A 1 92 ? -21.104 8.454 40.923 1.00 90.75 92 LEU A CA 1
ATOM 699 C C . LEU A 1 92 ? -20.260 7.910 42.087 1.00 90.75 92 LEU A C 1
ATOM 701 O O . LEU A 1 92 ? -20.802 7.402 43.067 1.00 90.75 92 LEU A O 1
ATOM 705 N N . LEU A 1 93 ? -18.931 8.010 41.999 1.00 88.69 93 LEU A N 1
ATOM 706 C CA . LEU A 1 93 ? -18.037 7.628 43.095 1.00 88.69 93 LEU A CA 1
ATOM 707 C C . LEU A 1 93 ? -18.166 8.563 44.307 1.00 88.69 93 LEU A C 1
ATOM 709 O O . LEU A 1 93 ? -18.049 8.090 45.435 1.00 88.69 93 LEU A O 1
ATOM 713 N N . LYS A 1 94 ? -18.453 9.854 44.092 1.00 81.62 94 LYS A N 1
ATOM 714 C CA . LYS A 1 94 ? -18.673 10.834 45.172 1.00 81.62 94 LYS A CA 1
ATOM 715 C C . LYS A 1 94 ? -20.009 10.625 45.885 1.00 81.62 9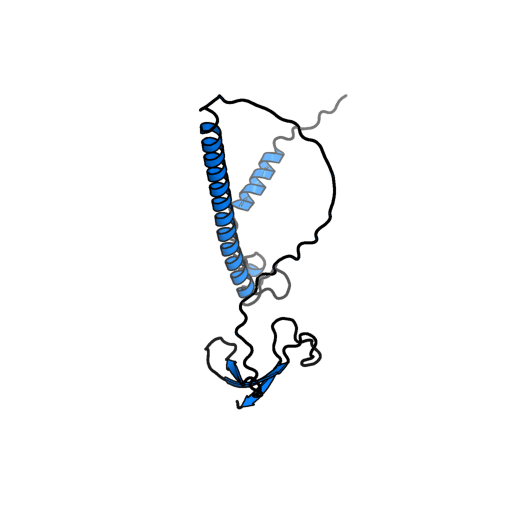4 LYS A C 1
ATOM 717 O O . LYS A 1 94 ? -20.084 10.816 47.095 1.00 81.62 94 LYS A O 1
ATOM 722 N N . ASP A 1 95 ? -21.030 10.158 45.172 1.00 71.25 95 ASP A N 1
ATOM 723 C CA . ASP A 1 95 ? -22.360 9.917 45.747 1.00 71.25 95 ASP A CA 1
ATOM 724 C C . ASP A 1 95 ? -22.415 8.673 46.660 1.00 71.25 95 ASP A C 1
ATOM 726 O O . ASP A 1 95 ? -23.349 8.516 47.446 1.00 71.25 95 ASP A O 1
ATOM 730 N N . LYS A 1 96 ? -21.396 7.800 46.617 1.00 66.31 96 LYS A N 1
ATOM 731 C CA . LYS A 1 96 ? -21.283 6.608 47.478 1.00 66.31 96 LYS A CA 1
ATOM 732 C C . LYS A 1 96 ? -20.584 6.876 48.827 1.00 66.31 96 LYS A C 1
ATOM 734 O O . LYS A 1 96 ? -20.671 6.043 49.725 1.00 66.31 96 LYS A O 1
ATOM 739 N N . GLU A 1 97 ? -19.952 8.035 49.020 1.00 56.44 97 GLU A N 1
ATOM 740 C CA . GLU A 1 97 ? -19.258 8.417 50.270 1.00 56.44 97 GLU A CA 1
ATOM 741 C C . GLU A 1 97 ? -20.172 9.177 51.257 1.00 56.44 97 GLU A C 1
ATOM 743 O O . GLU A 1 97 ? -19.727 10.013 52.041 1.00 56.44 97 GLU A O 1
ATOM 748 N N . LYS A 1 98 ? -21.486 8.922 51.226 1.00 51.09 98 LYS A N 1
ATOM 749 C CA . LYS A 1 98 ? -22.422 9.475 52.215 1.00 51.09 98 LYS A CA 1
ATOM 750 C C . LYS A 1 98 ? -23.510 8.488 52.629 1.00 51.09 98 LYS A C 1
ATOM 752 O O . LYS A 1 98 ? -24.682 8.834 52.651 1.00 51.09 98 LYS A O 1
ATOM 757 N N . THR A 1 99 ? -23.120 7.275 53.011 1.00 48.09 99 THR A N 1
ATOM 758 C CA . THR A 1 99 ? -23.909 6.443 53.937 1.00 48.09 99 THR A CA 1
ATOM 759 C C . THR A 1 99 ? -23.004 5.476 54.699 1.00 48.09 99 THR A C 1
ATOM 761 O O . THR A 1 99 ? -22.249 4.734 54.080 1.00 48.09 99 THR A O 1
ATOM 764 N N . SER A 1 100 ? -23.200 5.475 56.022 1.00 41.66 100 SER A N 1
ATOM 765 C CA . SER A 1 100 ? -22.691 4.595 57.086 1.00 41.66 100 SER A CA 1
ATOM 766 C C . SER A 1 100 ? -21.294 4.876 57.652 1.00 41.66 100 SER A C 1
ATOM 768 O O . SER A 1 100 ? -20.298 4.271 57.255 1.00 41.66 100 SER A O 1
ATOM 770 N N . ASP A 1 101 ? -21.294 5.728 58.677 1.00 48.31 101 ASP A N 1
ATOM 771 C CA . ASP A 1 101 ? -20.472 5.550 59.871 1.00 48.31 101 ASP A CA 1
ATOM 772 C C . ASP A 1 101 ? -20.838 4.239 60.613 1.00 48.31 101 ASP A C 1
ATOM 774 O O . ASP A 1 101 ? -21.931 3.695 60.439 1.00 48.31 101 ASP A O 1
ATOM 778 N N . ASP A 1 102 ? -19.905 3.809 61.472 1.00 47.59 102 ASP A N 1
ATOM 779 C CA . ASP A 1 102 ? -19.960 2.784 62.534 1.00 47.59 102 ASP A CA 1
ATOM 780 C C . ASP A 1 102 ? -19.540 1.332 62.206 1.00 47.59 102 ASP A C 1
ATOM 782 O O . ASP A 1 102 ? -20.344 0.484 61.828 1.00 47.59 102 ASP A O 1
ATOM 786 N N . ASN A 1 103 ? -18.270 0.993 62.495 1.00 43.50 103 ASN A N 1
ATOM 787 C CA . ASN A 1 103 ? -17.901 0.129 63.640 1.00 43.50 103 ASN A CA 1
ATOM 788 C C . ASN A 1 103 ? -16.387 -0.210 63.668 1.00 43.50 103 ASN A C 1
ATOM 790 O O . ASN A 1 103 ? -15.894 -1.088 62.968 1.00 43.50 103 ASN A O 1
ATOM 794 N N . SER A 1 104 ? -15.686 0.531 64.523 1.00 46.56 104 SER A N 1
ATOM 795 C CA . SER A 1 104 ? -14.586 0.176 65.433 1.00 46.56 104 SER A CA 1
ATOM 796 C C . SER A 1 104 ? -13.724 -1.103 65.290 1.00 46.56 104 SER A C 1
ATOM 798 O O . SER A 1 104 ? -14.194 -2.235 65.351 1.00 46.56 104 SER A O 1
ATOM 800 N N . ASN A 1 105 ? -12.416 -0.830 65.435 1.00 45.19 105 ASN A N 1
ATOM 801 C CA . ASN A 1 105 ? -11.419 -1.483 66.303 1.00 45.19 105 ASN A CA 1
ATOM 802 C C . ASN A 1 105 ? -10.419 -2.528 65.752 1.00 45.19 105 ASN A C 1
ATOM 804 O O . ASN A 1 105 ? -10.713 -3.700 65.566 1.00 45.19 105 ASN A O 1
ATOM 808 N N . HIS A 1 106 ? -9.153 -2.079 65.778 1.00 44.59 106 HIS A N 1
ATOM 809 C CA . HIS A 1 106 ? -8.078 -2.638 66.617 1.00 44.59 106 HIS A CA 1
ATOM 810 C C . HIS A 1 106 ? -7.414 -3.954 66.172 1.00 44.59 106 HIS A C 1
ATOM 812 O O . HIS A 1 106 ? -7.931 -5.040 66.401 1.00 44.59 106 HIS A O 1
ATOM 818 N N . LEU A 1 107 ? -6.163 -3.864 65.703 1.00 38.59 107 LEU A N 1
ATOM 819 C CA . LEU A 1 107 ? -4.983 -4.313 66.464 1.00 38.59 107 LEU A CA 1
ATOM 820 C C . LEU A 1 107 ? -3.742 -4.340 65.557 1.00 38.59 107 LEU A C 1
ATOM 822 O O . LEU A 1 107 ? -3.654 -5.076 64.578 1.00 38.59 107 LEU A O 1
ATOM 826 N N . VAL A 1 108 ? -2.737 -3.571 65.963 1.00 43.28 108 VAL A N 1
ATOM 827 C CA . VAL A 1 108 ? -1.351 -3.671 65.504 1.00 43.28 108 VAL A CA 1
ATOM 828 C C . VAL A 1 108 ? -0.817 -5.081 65.781 1.00 43.28 108 VAL A C 1
ATOM 830 O O . VAL A 1 108 ? -0.735 -5.483 66.941 1.00 43.28 108 VAL A O 1
ATOM 833 N N . LYS A 1 109 ? -0.339 -5.795 64.756 1.00 38.12 109 LYS A N 1
ATOM 834 C CA . LYS A 1 109 ? 0.700 -6.821 64.936 1.00 38.12 109 LYS A CA 1
ATOM 835 C C . LYS A 1 109 ? 1.817 -6.651 63.907 1.00 38.12 109 LYS A C 1
ATOM 837 O O . LYS A 1 109 ? 1.603 -6.593 62.704 1.00 38.12 109 LYS A O 1
ATOM 842 N N . ARG A 1 110 ? 3.014 -6.508 64.470 1.00 38.66 110 ARG A N 1
ATOM 843 C CA . ARG A 1 110 ? 4.337 -6.323 63.869 1.00 38.66 110 ARG A CA 1
ATOM 844 C C . ARG A 1 110 ? 4.868 -7.615 63.208 1.00 38.66 110 ARG A C 1
ATOM 846 O O . ARG A 1 110 ? 4.801 -8.647 63.862 1.00 38.66 110 ARG A O 1
ATOM 853 N N . VAL A 1 111 ? 5.570 -7.430 62.067 1.00 34.44 111 VAL A N 1
ATOM 854 C CA . VAL A 1 111 ? 6.884 -8.028 61.649 1.00 34.44 111 VAL A CA 1
ATOM 855 C C . VAL A 1 111 ? 6.876 -9.521 61.210 1.00 34.44 111 VAL A C 1
ATOM 857 O O . VAL A 1 111 ? 6.055 -10.252 61.752 1.00 34.44 111 VAL A O 1
ATOM 860 N N . PRO A 1 112 ? 7.768 -10.040 60.308 1.00 44.94 112 PRO A N 1
ATOM 861 C CA . PRO A 1 112 ? 8.937 -9.466 59.591 1.00 44.94 112 PRO A CA 1
ATOM 862 C C . PRO A 1 112 ? 8.966 -9.640 58.044 1.00 44.94 112 PRO A C 1
ATOM 864 O O . PRO A 1 112 ? 8.143 -10.321 57.445 1.00 44.94 112 PRO A O 1
ATOM 867 N N . SER A 1 113 ? 9.996 -9.040 57.425 1.00 38.44 113 SER A N 1
ATOM 868 C CA . SER A 1 113 ? 10.517 -9.261 56.060 1.00 38.44 113 SER A CA 1
ATOM 869 C C . SER A 1 113 ? 10.813 -10.724 55.672 1.00 38.44 113 SER A C 1
ATOM 871 O O . SER A 1 113 ? 11.085 -11.548 56.541 1.00 38.44 113 SER A O 1
ATOM 873 N N . SER A 1 114 ? 10.942 -10.936 54.345 1.00 35.03 114 SER A N 1
ATOM 874 C CA . SER A 1 114 ? 11.434 -12.110 53.574 1.00 35.03 114 SER A CA 1
ATOM 875 C C . SER A 1 114 ? 10.281 -12.769 52.793 1.00 35.03 114 SER A C 1
ATOM 877 O O . SER A 1 114 ? 9.259 -13.091 53.372 1.00 35.03 114 SER A O 1
ATOM 879 N N . THR A 1 115 ? 10.302 -12.994 51.476 1.00 31.70 115 THR A N 1
ATOM 880 C CA . THR A 1 115 ? 11.400 -13.425 50.600 1.00 31.70 115 THR A CA 1
ATOM 881 C C . THR A 1 115 ? 11.009 -13.165 49.134 1.00 31.70 115 THR A C 1
ATOM 883 O O . THR A 1 115 ? 9.837 -13.223 48.773 1.00 31.70 115 THR A O 1
ATOM 886 N N . HIS A 1 116 ? 12.003 -12.902 48.292 1.00 46.69 116 HIS A N 1
ATOM 887 C CA . HIS A 1 116 ? 11.937 -12.786 46.834 1.00 46.69 116 HIS A CA 1
ATOM 888 C C . HIS A 1 116 ? 11.352 -14.053 46.171 1.00 46.69 116 HIS A C 1
ATOM 890 O O . HIS A 1 116 ? 11.943 -15.123 46.289 1.00 46.69 116 HIS A O 1
ATOM 896 N N . ILE A 1 117 ? 10.239 -13.937 45.432 1.00 34.28 117 ILE A N 1
ATOM 897 C CA . ILE A 1 117 ? 9.775 -14.972 44.490 1.00 34.28 117 ILE A CA 1
ATOM 898 C C . ILE A 1 117 ? 9.618 -14.335 43.107 1.00 34.28 117 ILE A C 1
ATOM 900 O O . ILE A 1 117 ? 8.770 -13.473 42.891 1.00 34.28 117 ILE A O 1
ATOM 904 N N . ARG A 1 118 ? 10.464 -14.770 42.165 1.00 40.41 118 ARG A N 1
ATOM 905 C CA . ARG A 1 118 ? 10.308 -14.526 40.726 1.00 40.41 118 ARG A CA 1
ATOM 906 C C . ARG A 1 118 ? 9.055 -15.257 40.242 1.00 40.41 118 ARG A C 1
ATOM 908 O O . ARG A 1 118 ? 9.039 -16.483 40.208 1.00 40.41 118 ARG A O 1
ATOM 915 N N . THR A 1 119 ? 8.041 -14.516 39.822 1.00 28.53 119 THR A N 1
ATOM 916 C CA . THR A 1 119 ? 6.946 -15.029 38.989 1.00 28.53 119 THR A CA 1
ATOM 917 C C . THR A 1 119 ? 7.359 -14.968 37.515 1.00 28.53 119 THR A C 1
ATOM 919 O O . THR A 1 119 ? 7.670 -13.875 37.037 1.00 28.53 119 THR A O 1
ATOM 922 N N . PRO A 1 120 ? 7.384 -16.088 36.768 1.00 39.03 120 PRO A N 1
ATOM 923 C CA . PRO A 1 120 ? 7.486 -16.039 35.317 1.00 39.03 120 PRO A CA 1
ATOM 924 C C . PRO A 1 120 ? 6.165 -15.538 34.717 1.00 39.03 120 PRO A C 1
ATOM 926 O O . PRO A 1 120 ? 5.089 -16.071 34.982 1.00 39.03 120 PRO A O 1
ATOM 929 N N . THR A 1 121 ? 6.278 -14.481 33.920 1.00 33.47 121 THR A N 1
ATOM 930 C CA . THR A 1 121 ? 5.239 -13.875 33.085 1.00 33.47 121 THR A CA 1
ATOM 931 C C . THR A 1 121 ? 4.574 -14.916 32.169 1.00 33.47 121 THR A C 1
ATOM 933 O O . THR A 1 121 ? 5.296 -15.606 31.448 1.00 33.47 121 THR A O 1
ATOM 936 N N . PRO A 1 122 ? 3.232 -15.024 32.118 1.00 38.16 122 PRO A N 1
ATOM 937 C CA . PRO A 1 122 ? 2.554 -15.815 31.099 1.00 38.16 122 PRO A CA 1
ATOM 938 C C . PRO A 1 122 ? 2.555 -15.034 29.778 1.00 38.16 122 PRO A C 1
ATOM 940 O O . PRO A 1 122 ? 1.932 -13.980 29.662 1.00 38.16 122 PRO A O 1
ATOM 943 N N . THR A 1 123 ? 3.282 -15.526 28.777 1.00 47.53 123 THR A N 1
ATOM 944 C CA . THR A 1 123 ? 3.146 -15.054 27.396 1.00 47.53 123 THR A CA 1
ATOM 945 C C . THR A 1 123 ? 1.811 -15.539 26.815 1.00 47.53 123 THR A C 1
ATOM 947 O O . THR A 1 123 ? 1.403 -16.672 27.084 1.00 47.53 123 THR A O 1
ATOM 950 N N . PRO A 1 124 ? 1.102 -14.720 26.015 1.00 43.00 124 PRO A N 1
ATOM 951 C CA . PRO A 1 124 ? -0.108 -15.164 25.340 1.00 43.00 124 PRO A CA 1
ATOM 952 C C . PRO A 1 124 ? 0.260 -16.199 24.272 1.00 43.00 124 PRO A C 1
ATOM 954 O O . PRO A 1 124 ? 1.007 -15.918 23.334 1.00 43.00 124 PRO A O 1
ATOM 957 N N . ILE A 1 125 ? -0.270 -17.410 24.436 1.00 42.81 125 ILE A N 1
ATOM 958 C CA . ILE A 1 125 ? -0.234 -18.483 23.445 1.00 42.81 125 ILE A CA 1
ATOM 959 C C . ILE A 1 125 ? -1.072 -18.004 22.255 1.00 42.81 125 ILE A C 1
ATOM 961 O O . ILE A 1 125 ? -2.299 -18.053 22.281 1.00 42.81 125 ILE A O 1
ATOM 965 N N . ILE A 1 126 ? -0.413 -17.483 21.220 1.00 45.94 126 ILE A N 1
ATOM 966 C CA . ILE A 1 126 ? -1.041 -17.319 19.912 1.00 45.94 126 ILE A CA 1
ATOM 967 C C . ILE A 1 126 ? -1.189 -18.729 19.353 1.00 45.94 126 ILE A C 1
ATOM 969 O O . ILE A 1 126 ? -0.195 -19.397 19.064 1.00 45.94 126 ILE A O 1
ATOM 973 N N . ASN A 1 127 ? -2.439 -19.170 19.240 1.00 43.72 127 ASN A N 1
ATOM 974 C CA . ASN A 1 127 ? -2.852 -20.402 18.584 1.00 43.72 127 ASN A CA 1
ATOM 975 C C . ASN A 1 127 ? -2.352 -20.406 17.133 1.00 43.72 127 ASN A C 1
ATOM 977 O O . ASN A 1 127 ? -3.061 -20.011 16.212 1.00 43.72 127 ASN A O 1
ATOM 981 N N . SER A 1 128 ? -1.115 -20.844 16.929 1.00 48.84 128 SER A N 1
ATOM 982 C CA . SER A 1 128 ? -0.664 -21.304 15.624 1.00 48.84 128 SER A CA 1
ATOM 983 C C . SER A 1 128 ? -1.228 -22.713 15.451 1.00 48.84 128 SER A C 1
ATOM 985 O O . SER A 1 128 ? -1.074 -23.525 16.372 1.00 48.84 128 SER A O 1
ATOM 987 N N . PRO A 1 129 ? -1.916 -23.028 14.340 1.00 52.16 129 PRO A N 1
ATOM 988 C CA . PRO A 1 129 ? -2.372 -24.389 14.109 1.00 52.16 129 PRO A CA 1
AT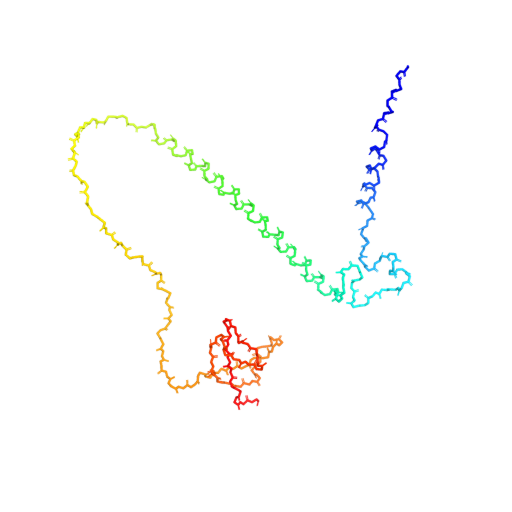OM 989 C C . PRO A 1 129 ? -1.169 -25.346 14.159 1.00 52.16 129 PRO A C 1
ATOM 991 O O . PRO A 1 129 ? -0.070 -24.967 13.738 1.00 52.16 129 PRO A O 1
ATOM 994 N N . PRO A 1 130 ? -1.343 -26.561 14.710 1.00 42.50 130 PRO A N 1
ATOM 995 C CA . PRO A 1 130 ? -0.256 -27.515 14.857 1.00 42.50 130 PRO A CA 1
ATOM 996 C C . PRO A 1 130 ? 0.371 -27.793 13.492 1.00 42.50 130 PRO A C 1
ATOM 998 O O . PRO A 1 130 ? -0.322 -28.119 12.529 1.00 42.50 130 PRO A O 1
ATOM 1001 N N . SER A 1 131 ? 1.693 -27.627 13.429 1.00 50.59 131 SER A N 1
ATOM 1002 C CA . SER A 1 131 ? 2.515 -27.913 12.259 1.00 50.59 131 SER A CA 1
ATOM 1003 C C . SER A 1 131 ? 2.294 -29.360 11.824 1.00 50.59 131 SER A C 1
ATOM 1005 O O . SER A 1 131 ? 2.787 -30.299 12.449 1.00 50.59 131 SER A O 1
ATOM 1007 N N . VAL A 1 132 ? 1.519 -29.540 10.756 1.00 48.09 132 VAL A N 1
ATOM 1008 C CA . VAL A 1 132 ? 1.455 -30.802 10.030 1.00 48.09 132 VAL A CA 1
ATOM 1009 C C . VAL A 1 132 ? 2.733 -30.876 9.205 1.00 48.09 132 VAL A C 1
ATOM 1011 O O . VAL A 1 132 ? 2.827 -30.319 8.111 1.00 48.09 132 VAL A O 1
ATOM 1014 N N . THR A 1 133 ? 3.741 -31.550 9.754 1.00 50.25 133 THR A N 1
ATOM 1015 C CA . THR A 1 133 ? 4.961 -31.938 9.048 1.00 50.25 133 THR A CA 1
ATOM 1016 C C . THR A 1 133 ? 4.620 -32.985 7.990 1.00 50.25 133 THR A C 1
ATOM 1018 O O . THR A 1 133 ? 4.796 -34.187 8.167 1.00 50.25 133 THR A O 1
ATOM 1021 N N . THR A 1 134 ? 4.120 -32.528 6.848 1.00 40.91 134 THR A N 1
ATOM 1022 C CA . THR A 1 134 ? 4.169 -33.315 5.618 1.00 40.91 134 THR A CA 1
ATOM 1023 C C . THR A 1 134 ? 5.421 -32.877 4.876 1.00 40.91 134 THR A C 1
ATOM 1025 O O . THR A 1 134 ? 5.569 -31.711 4.530 1.00 40.91 134 THR A O 1
ATOM 1028 N N . ASN A 1 135 ? 6.353 -33.807 4.654 1.00 50.75 135 ASN A N 1
ATOM 1029 C CA . ASN A 1 135 ? 7.584 -33.622 3.870 1.00 50.75 135 ASN A CA 1
ATOM 1030 C C . ASN A 1 135 ? 7.311 -33.345 2.373 1.00 50.75 135 ASN A C 1
ATOM 1032 O O . ASN A 1 135 ? 8.113 -33.682 1.505 1.00 50.75 135 ASN A O 1
ATOM 1036 N N . THR A 1 136 ? 6.162 -32.760 2.048 1.00 55.81 136 THR A N 1
ATOM 1037 C CA . THR A 1 136 ? 5.843 -32.256 0.724 1.00 55.81 136 THR A CA 1
ATOM 1038 C C . THR A 1 136 ? 6.220 -30.779 0.697 1.00 55.81 136 THR A C 1
ATOM 1040 O O . THR A 1 136 ? 5.673 -30.022 1.502 1.00 55.81 136 THR A O 1
ATOM 1043 N N . PRO A 1 137 ? 7.131 -30.337 -0.186 1.00 65.38 137 PRO A N 1
ATOM 1044 C CA . PRO A 1 137 ? 7.400 -28.913 -0.359 1.00 65.38 137 PRO A CA 1
ATOM 1045 C C . PRO A 1 137 ? 6.073 -28.175 -0.570 1.00 65.38 137 PRO A C 1
ATOM 1047 O O . PRO A 1 137 ? 5.295 -28.558 -1.446 1.00 65.38 137 PRO A O 1
ATOM 1050 N N . HIS A 1 138 ? 5.784 -27.184 0.280 1.00 81.56 138 HIS A N 1
ATOM 1051 C CA . HIS A 1 138 ? 4.497 -26.489 0.287 1.00 81.56 138 HIS A CA 1
ATOM 1052 C C . HIS A 1 138 ? 4.225 -25.912 -1.105 1.00 81.56 138 HIS A C 1
ATOM 1054 O O . HIS A 1 138 ? 4.924 -24.994 -1.539 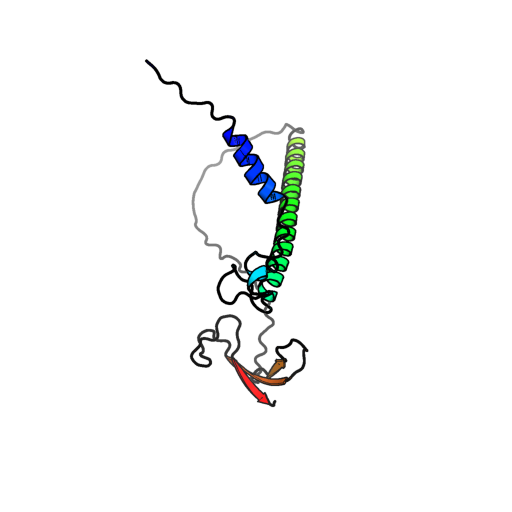1.00 81.56 138 HIS A O 1
ATOM 1060 N N . LYS A 1 139 ? 3.246 -26.481 -1.817 1.00 90.81 139 LYS A N 1
ATOM 1061 C CA . LYS A 1 139 ? 2.785 -25.954 -3.101 1.00 90.81 139 LYS A CA 1
ATOM 1062 C C . LYS A 1 139 ? 2.053 -24.635 -2.875 1.00 90.81 139 LYS A C 1
ATOM 1064 O O . LYS A 1 139 ? 1.318 -24.491 -1.899 1.00 90.81 139 LYS A O 1
ATOM 1069 N N . CYS A 1 140 ? 2.231 -23.694 -3.785 1.00 91.81 140 CYS A N 1
ATOM 1070 C CA . CYS A 1 140 ? 1.540 -22.416 -3.787 1.00 91.81 140 CYS A CA 1
ATOM 1071 C C . CYS A 1 140 ? 1.156 -22.020 -5.212 1.00 91.81 140 CYS A C 1
ATOM 1073 O O . CYS A 1 140 ? 1.830 -22.389 -6.170 1.00 91.81 140 CYS A O 1
ATOM 1075 N N . LEU A 1 141 ? 0.085 -21.244 -5.332 1.00 94.06 141 LEU A N 1
ATOM 1076 C CA . LEU A 1 141 ? -0.362 -20.669 -6.594 1.00 94.06 141 LEU A CA 1
ATOM 1077 C C . LEU A 1 141 ? 0.140 -19.228 -6.675 1.00 94.06 141 LEU A C 1
ATOM 1079 O O . LEU A 1 141 ? 0.035 -18.479 -5.702 1.00 94.06 141 LEU A O 1
ATOM 1083 N N . LEU A 1 142 ? 0.706 -18.857 -7.817 1.00 94.00 142 LEU A N 1
ATOM 1084 C CA . LEU A 1 142 ? 1.104 -17.490 -8.115 1.00 94.00 142 LEU A CA 1
ATOM 1085 C C . LEU A 1 142 ? -0.058 -16.805 -8.818 1.00 94.00 142 LEU A C 1
ATOM 1087 O O . LEU A 1 142 ? -0.577 -17.312 -9.812 1.00 94.00 142 LEU A O 1
ATOM 1091 N N . LEU A 1 143 ? -0.473 -15.671 -8.265 1.00 95.00 143 LEU A N 1
ATOM 1092 C CA . LEU A 1 143 ? -1.579 -14.884 -8.785 1.00 95.00 143 LEU A CA 1
ATOM 1093 C C . LEU A 1 143 ? -1.060 -13.737 -9.646 1.00 95.00 143 LEU A C 1
ATOM 1095 O O . LEU A 1 143 ? 0.029 -13.210 -9.404 1.00 95.00 143 LEU A O 1
ATOM 1099 N N . ASP A 1 144 ? -1.872 -13.331 -10.614 1.00 93.75 144 ASP A N 1
ATOM 1100 C CA . ASP A 1 144 ? -1.636 -12.122 -11.389 1.00 93.75 144 ASP A CA 1
ATOM 1101 C C . ASP A 1 144 ? -1.576 -10.878 -10.482 1.00 93.75 144 ASP A C 1
ATOM 1103 O O . ASP A 1 144 ? -2.447 -10.614 -9.645 1.00 93.75 144 ASP A O 1
ATOM 1107 N N . TRP A 1 145 ? -0.525 -10.086 -10.679 1.00 90.75 145 TRP A N 1
ATOM 1108 C CA . TRP A 1 145 ? -0.219 -8.884 -9.910 1.00 90.75 145 TRP A CA 1
ATOM 1109 C C . TRP A 1 145 ? -1.205 -7.734 -10.156 1.00 90.75 145 TRP A C 1
ATOM 1111 O O . TRP A 1 145 ? -1.278 -6.819 -9.336 1.00 90.75 145 TRP A O 1
ATOM 1121 N N . ILE A 1 146 ? -1.987 -7.783 -11.243 1.00 93.44 146 ILE A N 1
ATOM 1122 C CA . ILE A 1 146 ? -3.053 -6.807 -11.532 1.00 93.44 146 ILE A CA 1
ATOM 1123 C C . ILE A 1 146 ? -4.255 -7.006 -10.583 1.00 93.44 146 ILE A C 1
ATOM 1125 O O . ILE A 1 146 ? -5.133 -6.148 -10.491 1.00 93.44 146 ILE A O 1
ATOM 1129 N N . GLY A 1 147 ? -4.279 -8.099 -9.809 1.00 89.06 147 GLY A N 1
ATOM 1130 C CA . GLY A 1 147 ? -5.327 -8.365 -8.824 1.00 89.06 147 GLY A CA 1
ATOM 1131 C C . GLY A 1 147 ? -6.595 -8.960 -9.434 1.00 89.06 147 GLY A C 1
ATOM 1132 O O . GLY A 1 147 ? -7.655 -8.896 -8.816 1.00 89.06 147 GLY A O 1
ATOM 1133 N N . SER A 1 148 ? -6.495 -9.554 -10.626 1.00 91.50 148 SER A N 1
ATOM 1134 C CA . SER A 1 148 ? -7.580 -10.321 -11.254 1.00 91.50 148 SER A CA 1
ATOM 1135 C C . SER A 1 148 ? -7.946 -11.582 -10.456 1.00 91.50 148 SER A C 1
ATOM 1137 O O . SER A 1 148 ? -9.059 -12.089 -10.576 1.00 91.50 148 SER A O 1
ATOM 1139 N N . GLY A 1 149 ? -7.020 -12.077 -9.624 1.00 91.00 149 GLY A N 1
ATOM 1140 C CA . GLY A 1 149 ? -7.155 -13.350 -8.913 1.00 91.00 149 GLY A CA 1
ATOM 1141 C C . GLY A 1 149 ? -6.906 -14.568 -9.805 1.00 91.00 149 GLY A C 1
ATOM 1142 O O . GLY A 1 149 ? -7.089 -15.696 -9.352 1.00 91.00 149 GLY A O 1
ATOM 1143 N N . GLU A 1 150 ? -6.485 -14.354 -11.053 1.00 95.00 150 GLU A N 1
ATOM 1144 C CA . GLU A 1 150 ? -6.098 -15.417 -11.971 1.00 95.00 150 GLU A CA 1
ATOM 1145 C C . GLU A 1 150 ? -4.810 -16.097 -11.497 1.00 95.00 150 GLU A C 1
ATOM 1147 O O . GLU A 1 150 ? -3.857 -15.436 -11.077 1.00 95.00 150 GLU A O 1
ATOM 1152 N N . VAL A 1 151 ? -4.788 -17.429 -11.562 1.00 94.88 151 VAL A N 1
ATOM 1153 C CA . VAL A 1 151 ? -3.598 -18.234 -11.280 1.00 94.88 151 VAL A CA 1
ATOM 1154 C C . VAL A 1 151 ? -2.750 -18.285 -12.542 1.00 94.88 151 VAL A C 1
ATOM 1156 O O . VAL A 1 151 ? -3.177 -18.846 -13.545 1.00 94.88 151 VAL A O 1
ATOM 1159 N N . ILE A 1 152 ? -1.545 -17.727 -12.469 1.00 95.19 152 ILE A N 1
ATOM 1160 C CA . ILE A 1 152 ? -0.615 -17.629 -13.604 1.00 95.19 152 ILE A CA 1
ATOM 1161 C C . ILE A 1 152 ? 0.518 -18.653 -13.546 1.00 95.19 152 ILE A C 1
ATOM 1163 O O . ILE A 1 152 ? 1.265 -18.787 -14.506 1.00 95.19 152 ILE A O 1
ATOM 1167 N N . ALA A 1 153 ? 0.702 -19.320 -12.405 1.00 95.62 153 ALA A N 1
ATOM 1168 C CA . ALA A 1 153 ? 1.700 -20.369 -12.243 1.00 95.62 153 ALA A CA 1
ATOM 1169 C C . ALA A 1 153 ? 1.488 -21.160 -10.946 1.00 95.62 153 ALA A C 1
ATOM 1171 O O . ALA A 1 153 ? 0.914 -20.667 -9.971 1.00 95.62 153 ALA A O 1
ATOM 1172 N N . GLU A 1 154 ? 2.042 -22.368 -10.910 1.00 94.31 154 GLU A N 1
ATOM 1173 C CA . GLU A 1 154 ? 2.245 -23.130 -9.679 1.00 94.31 154 GLU A CA 1
ATOM 1174 C C . GLU A 1 154 ? 3.708 -23.042 -9.240 1.00 94.31 154 GLU A C 1
ATOM 1176 O O . GLU A 1 154 ? 4.637 -23.010 -10.053 1.00 94.31 154 GLU A O 1
ATOM 1181 N N . GLY A 1 155 ? 3.929 -23.041 -7.931 1.00 94.75 155 GLY A N 1
ATOM 1182 C CA . GLY A 1 155 ? 5.261 -23.055 -7.356 1.00 94.75 155 GLY A CA 1
ATOM 1183 C C . GLY A 1 155 ? 5.340 -23.797 -6.034 1.00 94.75 155 GLY A C 1
ATOM 1184 O O . GLY A 1 155 ? 4.353 -24.322 -5.516 1.00 94.75 155 GLY A O 1
ATOM 1185 N N . ARG A 1 156 ? 6.549 -23.836 -5.476 1.00 94.38 156 ARG A N 1
ATOM 1186 C CA . ARG A 1 156 ? 6.862 -24.470 -4.193 1.00 94.38 156 ARG A CA 1
ATOM 1187 C C . ARG A 1 156 ? 7.709 -23.573 -3.313 1.00 94.38 156 ARG A C 1
ATOM 1189 O O . ARG A 1 156 ? 8.641 -22.927 -3.789 1.00 94.38 156 ARG A O 1
ATOM 1196 N N . TRP A 1 157 ? 7.431 -23.574 -2.016 1.00 92.62 157 TRP A N 1
ATOM 1197 C CA . TRP A 1 157 ? 8.216 -22.815 -1.046 1.00 92.62 157 TRP A CA 1
ATOM 1198 C C . TRP A 1 157 ? 9.655 -23.335 -0.966 1.00 92.62 157 TRP A C 1
ATOM 1200 O O . TRP A 1 157 ? 9.890 -24.521 -0.745 1.00 92.62 157 TRP A O 1
ATOM 1210 N N . SER A 1 158 ? 10.615 -22.423 -1.124 1.00 91.44 158 SER A N 1
ATOM 1211 C CA . SER A 1 158 ? 12.054 -22.681 -1.004 1.00 91.44 158 SER A CA 1
ATOM 1212 C C . SER A 1 158 ? 12.605 -22.223 0.347 1.00 91.44 158 SER A C 1
ATOM 1214 O O . SER A 1 158 ? 13.400 -22.939 0.949 1.00 91.44 158 SER A O 1
ATOM 1216 N N . SER A 1 159 ? 12.235 -21.027 0.820 1.00 90.69 159 SER A N 1
ATOM 1217 C CA . SER A 1 159 ? 12.681 -20.497 2.118 1.00 90.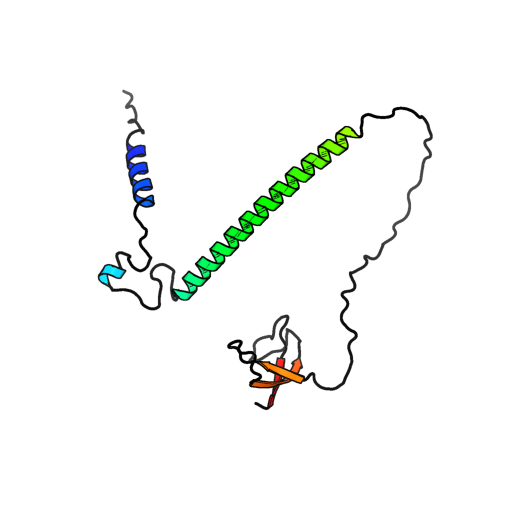69 159 SER A CA 1
ATOM 1218 C C . SER A 1 159 ? 11.832 -19.305 2.567 1.00 90.69 159 SER A C 1
ATOM 1220 O O . SER A 1 159 ? 11.371 -18.542 1.727 1.00 90.69 159 SER A O 1
ATOM 1222 N N . ASN A 1 160 ? 11.684 -19.116 3.878 1.00 93.25 160 ASN A N 1
ATOM 1223 C CA . ASN A 1 160 ? 11.130 -17.911 4.517 1.00 93.25 160 ASN A CA 1
ATOM 1224 C C . ASN A 1 160 ? 12.189 -17.207 5.400 1.00 93.25 160 ASN A C 1
ATOM 1226 O O . ASN A 1 160 ? 11.861 -16.432 6.291 1.00 93.25 160 ASN A O 1
ATOM 1230 N N . ASP A 1 161 ? 13.472 -17.529 5.223 1.00 94.31 161 ASP A N 1
ATOM 1231 C CA . ASP A 1 161 ? 14.561 -16.877 5.955 1.00 94.31 161 ASP A CA 1
ATOM 1232 C C . ASP A 1 161 ? 14.774 -15.443 5.422 1.00 94.31 161 ASP A C 1
ATOM 1234 O O . ASP A 1 161 ? 15.126 -15.286 4.250 1.00 94.31 161 ASP A O 1
ATOM 1238 N N . PRO A 1 162 ? 14.616 -14.393 6.253 1.00 95.62 162 PRO A N 1
ATOM 1239 C CA . PRO A 1 162 ? 14.775 -13.001 5.827 1.00 95.62 162 PRO A CA 1
ATOM 1240 C C . PRO A 1 162 ? 16.167 -12.656 5.284 1.00 95.62 162 PRO A C 1
ATOM 1242 O O . PRO A 1 162 ? 16.308 -11.688 4.536 1.00 95.62 162 PRO A O 1
ATOM 1245 N N . SER A 1 163 ? 17.196 -13.412 5.682 1.00 95.12 163 SER A N 1
ATOM 1246 C CA . SER A 1 163 ? 18.590 -13.184 5.288 1.00 95.12 163 SER A CA 1
ATOM 1247 C C . SER A 1 163 ? 18.957 -13.828 3.950 1.00 95.12 163 SER A C 1
ATOM 1249 O O . SER A 1 163 ? 19.979 -13.488 3.349 1.00 95.12 163 SER A O 1
ATOM 1251 N N . VAL A 1 164 ? 18.116 -14.739 3.455 1.00 95.25 164 VAL A N 1
ATOM 1252 C CA . VAL A 1 164 ? 18.338 -15.420 2.185 1.00 95.25 164 VAL A CA 1
ATOM 1253 C C . VAL A 1 164 ? 18.307 -14.423 1.030 1.00 95.25 164 VAL A C 1
ATOM 1255 O O . VAL A 1 164 ? 17.403 -13.599 0.921 1.00 95.25 164 VAL A O 1
ATOM 1258 N N . LEU A 1 165 ? 19.288 -14.538 0.133 1.00 91.62 165 LEU A N 1
ATOM 1259 C CA . LEU A 1 165 ? 19.404 -13.664 -1.028 1.00 91.62 165 LEU A CA 1
ATOM 1260 C C . LEU A 1 165 ? 18.556 -14.162 -2.209 1.00 91.62 165 LEU A C 1
ATOM 1262 O O . LEU A 1 165 ? 18.567 -15.348 -2.561 1.00 91.62 165 LEU A O 1
ATOM 1266 N N . VAL A 1 166 ? 17.881 -13.217 -2.858 1.00 90.94 166 VAL A N 1
ATOM 1267 C CA . VAL A 1 166 ? 17.256 -13.333 -4.179 1.00 90.94 166 VAL A CA 1
ATOM 1268 C C . VAL A 1 166 ? 17.835 -12.206 -5.030 1.00 90.94 166 VAL A C 1
ATOM 1270 O O . VAL A 1 166 ? 17.685 -11.039 -4.687 1.00 90.94 166 VAL A O 1
ATOM 1273 N N . HIS A 1 167 ? 18.561 -12.539 -6.100 1.00 92.62 167 HIS A N 1
ATOM 1274 C CA . HIS A 1 167 ? 19.290 -11.553 -6.920 1.00 92.62 167 HIS A CA 1
ATOM 1275 C C . HIS A 1 167 ? 20.183 -10.603 -6.092 1.00 92.62 167 HIS A C 1
ATOM 1277 O O . HIS A 1 167 ? 20.182 -9.395 -6.303 1.00 92.62 167 HIS A O 1
ATOM 1283 N N . HIS A 1 168 ? 20.939 -11.152 -5.132 1.00 94.25 168 HIS A N 1
ATOM 1284 C CA . HIS A 1 168 ? 21.811 -10.408 -4.203 1.00 94.25 168 HIS A CA 1
ATOM 1285 C C . HIS A 1 168 ? 21.098 -9.472 -3.211 1.00 94.25 168 HIS A C 1
ATOM 1287 O O . HIS A 1 168 ? 21.766 -8.765 -2.461 1.00 94.25 168 HIS A O 1
ATOM 1293 N N . VAL A 1 169 ? 19.766 -9.506 -3.150 1.00 95.62 169 VAL A N 1
ATOM 1294 C CA . VAL A 1 169 ? 18.963 -8.729 -2.200 1.00 95.62 169 VAL A CA 1
ATOM 1295 C C . VAL A 1 169 ? 18.389 -9.667 -1.129 1.00 95.62 169 VAL A C 1
ATOM 1297 O O . VAL A 1 169 ? 17.835 -10.708 -1.494 1.00 95.62 169 VAL A O 1
ATOM 1300 N N . PRO A 1 170 ? 18.518 -9.356 0.177 1.00 96.19 170 PRO A N 1
ATOM 1301 C CA . PRO A 1 170 ? 17.868 -10.123 1.238 1.00 96.19 170 PRO A CA 1
ATOM 1302 C C . PRO A 1 170 ? 16.348 -10.128 1.079 1.00 96.19 170 PRO A C 1
ATOM 1304 O O . PRO A 1 170 ? 15.750 -9.105 0.752 1.00 9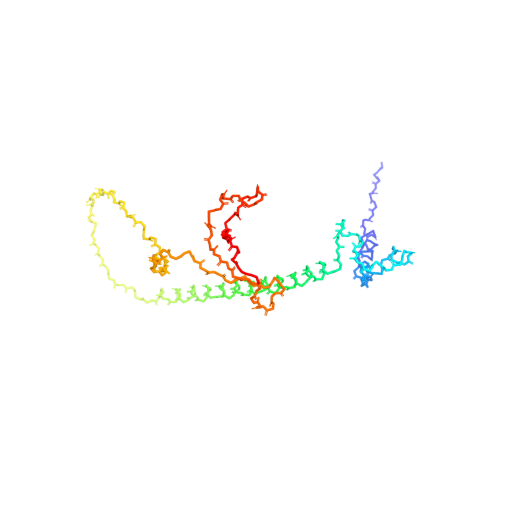6.19 170 PRO A O 1
ATOM 1307 N N . LEU A 1 171 ? 15.730 -11.272 1.351 1.00 95.25 171 LEU A N 1
ATOM 1308 C CA . LEU A 1 171 ? 14.291 -11.485 1.216 1.00 95.25 171 LEU A CA 1
ATOM 1309 C C . LEU A 1 171 ? 13.462 -10.535 2.100 1.00 95.25 171 LEU A C 1
ATOM 1311 O O . LEU A 1 171 ? 12.436 -10.022 1.659 1.00 95.25 171 LEU A O 1
ATOM 1315 N N . GLY A 1 172 ? 13.931 -10.268 3.323 1.00 95.56 172 GLY A N 1
ATOM 1316 C CA . GLY A 1 172 ? 13.249 -9.409 4.291 1.00 95.56 172 GLY A CA 1
ATOM 1317 C C . GLY A 1 172 ? 12.153 -10.120 5.103 1.00 95.56 172 GLY A C 1
ATOM 1318 O O . GLY A 1 172 ? 11.853 -11.294 4.880 1.00 95.56 172 GLY A O 1
ATOM 1319 N N . PRO A 1 173 ? 11.584 -9.443 6.117 1.00 94.19 173 PRO A N 1
ATOM 1320 C CA . PRO A 1 173 ? 10.536 -10.016 6.954 1.00 94.19 173 PRO A CA 1
ATOM 1321 C C . PRO A 1 173 ? 9.239 -10.220 6.158 1.00 94.19 173 PRO A C 1
ATOM 1323 O O . PRO A 1 173 ? 8.881 -9.393 5.324 1.00 94.19 173 PRO A O 1
ATOM 1326 N N . ASN A 1 174 ? 8.499 -11.285 6.480 1.00 92.75 174 ASN A N 1
ATOM 1327 C CA . ASN A 1 174 ? 7.203 -11.632 5.875 1.00 92.75 174 ASN A CA 1
ATOM 1328 C C . ASN A 1 174 ? 7.245 -11.939 4.368 1.00 92.75 174 ASN A C 1
ATOM 1330 O O . ASN A 1 174 ? 6.228 -11.809 3.687 1.00 92.75 174 ASN A O 1
ATOM 1334 N N . ALA A 1 175 ? 8.398 -12.350 3.845 1.00 92.25 175 ALA A N 1
ATOM 1335 C CA . ALA A 1 175 ? 8.556 -12.737 2.452 1.00 92.25 175 ALA A CA 1
ATOM 1336 C C . ALA A 1 175 ? 9.039 -14.188 2.337 1.00 92.25 175 ALA A C 1
ATOM 1338 O O . ALA A 1 175 ? 9.801 -14.680 3.167 1.00 92.25 175 ALA A O 1
ATOM 1339 N N . VAL A 1 176 ? 8.592 -14.865 1.276 1.00 93.06 176 VAL A N 1
ATOM 1340 C CA . VAL A 1 176 ? 8.914 -16.264 0.977 1.00 93.06 176 VAL A CA 1
ATOM 1341 C C . VAL A 1 176 ? 9.564 -16.338 -0.399 1.00 93.06 176 VAL A C 1
ATOM 1343 O O . VAL A 1 176 ? 9.047 -15.801 -1.377 1.00 93.06 176 VAL A O 1
ATOM 1346 N N . ARG A 1 177 ? 10.687 -17.047 -0.497 1.00 93.56 177 ARG A N 1
ATOM 1347 C CA . ARG A 1 177 ? 11.290 -17.437 -1.768 1.00 93.56 177 ARG A CA 1
ATOM 1348 C C . ARG A 1 177 ? 10.590 -18.687 -2.285 1.00 93.56 177 ARG A C 1
ATOM 1350 O O . ARG A 1 177 ? 10.495 -19.682 -1.566 1.00 93.56 177 ARG A O 1
ATOM 1357 N N . VAL A 1 178 ? 10.160 -18.653 -3.540 1.00 94.06 178 VAL A N 1
ATOM 1358 C CA . VAL A 1 178 ? 9.404 -19.723 -4.204 1.00 94.06 178 VAL A CA 1
ATOM 1359 C C . VAL A 1 178 ? 10.151 -20.181 -5.459 1.00 94.06 178 VAL A C 1
ATOM 1361 O O . VAL A 1 178 ? 10.799 -19.377 -6.128 1.00 94.06 178 VAL A O 1
ATOM 1364 N N . TRP A 1 179 ? 10.079 -21.473 -5.768 1.00 92.75 179 TRP A N 1
ATOM 1365 C CA . TRP A 1 179 ? 10.456 -22.028 -7.070 1.00 92.75 179 TRP A CA 1
ATOM 1366 C C . TRP A 1 179 ? 9.212 -22.185 -7.934 1.00 92.75 179 TRP A C 1
ATOM 1368 O O . TRP A 1 179 ? 8.196 -22.659 -7.435 1.00 92.75 179 TRP A O 1
ATOM 1378 N N . VAL A 1 180 ? 9.290 -21.794 -9.203 1.00 94.19 180 VAL A N 1
ATOM 1379 C CA . VAL A 1 180 ? 8.188 -21.945 -10.161 1.00 94.19 180 VAL A CA 1
ATOM 1380 C C . VAL A 1 180 ? 8.302 -23.314 -10.821 1.00 94.19 180 VAL A C 1
ATOM 1382 O O . VAL A 1 180 ? 9.370 -23.656 -11.327 1.00 94.19 180 VAL A O 1
ATOM 1385 N N . ASP A 1 181 ? 7.219 -24.086 -10.789 1.00 90.31 181 ASP A N 1
ATOM 1386 C CA . ASP A 1 181 ? 7.167 -25.434 -11.359 1.00 90.31 181 ASP A CA 1
ATOM 1387 C C . ASP A 1 181 ? 6.571 -25.422 -12.773 1.00 90.31 181 ASP A C 1
ATOM 1389 O O . ASP A 1 181 ? 7.145 -25.995 -13.698 1.00 90.31 181 ASP A O 1
ATOM 1393 N N . THR A 1 182 ? 5.426 -24.761 -12.938 1.00 85.69 182 THR A N 1
ATOM 1394 C CA . THR A 1 182 ? 4.624 -24.752 -14.170 1.00 85.69 182 THR A CA 1
ATOM 1395 C C . THR A 1 182 ? 3.974 -23.392 -14.366 1.00 85.69 182 THR A C 1
ATOM 1397 O O . THR A 1 182 ? 3.546 -22.775 -13.388 1.00 85.69 182 THR A O 1
ATOM 1400 N N . VAL A 1 183 ? 3.904 -22.961 -15.626 1.00 76.56 183 VAL A N 1
ATOM 1401 C CA . VAL A 1 183 ? 3.325 -21.695 -16.103 1.00 76.56 183 VAL A CA 1
ATOM 1402 C C . VAL A 1 183 ? 2.199 -21.968 -17.086 1.00 76.56 183 VAL A C 1
ATOM 1404 O O . VAL A 1 183 ? 2.278 -23.020 -17.766 1.00 76.56 183 VAL A O 1
#

Secondary structure (DSSP, 8-state):
---PPPPTTSHHHHHHHHHHHHHHS----GGGSTTH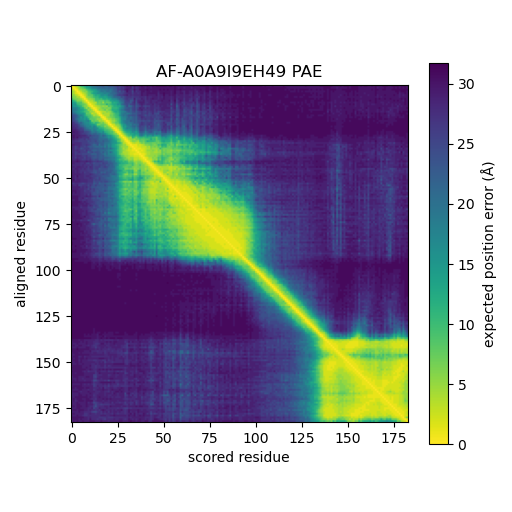HHH---SSB-TTS-TT-BHHHHHHHHHHHHHHHHHHHHHHHHHHHHHHHHHHHHHHHHHTSSS-------------------PPP------PPP-----S--EEEEEPTTTT--EEEEEEEEE--TT-EETTEE--TT--EEEEEE-

Organism: Cucumis melo (NCBI:txid3656)

Radius of gyration: 34.79 Å; Cα contacts (8 Å, |Δi|>4): 112; chains: 1; bounding box: 46×101×89 Å

Solvent-accessible surface area (backbone atoms only — not comparable to full-atom values): 11997 Å² total; per-residue (Å²): 136,87,82,79,83,81,83,80,71,62,64,55,54,60,50,47,53,59,54,50,57,65,70,75,68,65,91,55,50,86,71,61,37,83,62,28,76,74,74,46,74,66,92,60,50,39,84,93,74,54,91,92,38,28,58,68,58,51,53,53,46,57,53,49,51,54,52,49,57,54,48,52,55,52,52,54,51,52,51,51,53,53,54,52,51,50,52,53,52,57,50,58,60,57,70,62,77,76,74,81,85,90,84,87,82,90,80,95,79,82,88,81,89,86,79,95,75,89,76,84,80,85,76,85,81,74,86,67,78,80,82,77,85,60,97,58,70,53,71,44,74,41,59,44,87,89,66,80,72,47,75,61,27,39,25,28,59,72,45,66,56,35,78,45,66,56,96,87,38,59,53,34,85,99,36,71,47,66,45,79,76,49,111

Sequence (183 aa):
MPLHPPPIHHDFCILNDRIEQNRVASSSSIIDDAISRVLGPDQTYVRGLGFGVTLSKVSTSIQKDKTITSLEKKCDNLTSDVDELKSVVASLLKDKEKTSDDNSNHLVKRVPSSTHIRTPTPTPIINSPPSVTTNTPHKCLLLDWIGSGEVIAEGRWSSNDPSVLVHHVPLGPNAVRVWVDTV

Foldseek 3Di:
DDDDDDDPPPVVVVVVCVVVVVVPDDPVPLQNDPVCVPVNGDQFARPPPDPPHGPVNVVVVVVVVVVVVVVVVVVVVVVVVVVVVVVVVVVVVVVVPPDDDDDDDDDDDDDDDDDDDDDDDDDDPPPDDPDPPDVPFDKDFDADPVPPRDGPFIWGFDDQDQQDDDVNHGQHHPGTDIGTDGD

Mean predicted aligned error: 22.65 Å